Protein AF-A0A6L2MYU9-F1 (afdb_monomer_lite)

Structure (mmCIF, N/CA/C/O backbone):
data_AF-A0A6L2MYU9-F1
#
_entry.id   AF-A0A6L2MYU9-F1
#
loop_
_atom_site.group_PDB
_atom_site.id
_atom_site.type_symbol
_atom_site.label_atom_id
_atom_site.label_alt_id
_atom_site.label_comp_id
_atom_site.label_asym_id
_atom_site.label_entity_id
_atom_site.label_seq_id
_atom_site.pdbx_PDB_ins_code
_atom_site.Cartn_x
_atom_site.Cartn_y
_atom_site.Cartn_z
_atom_site.occupancy
_atom_site.B_iso_or_equiv
_atom_site.auth_seq_id
_atom_site.auth_comp_id
_atom_site.auth_asym_id
_atom_site.auth_atom_id
_atom_site.pdbx_PDB_model_num
ATOM 1 N N . MET A 1 1 ? 6.639 -0.183 -3.414 1.00 65.44 1 MET A N 1
ATOM 2 C CA . MET A 1 1 ? 6.855 -0.356 -4.869 1.00 65.44 1 MET A CA 1
ATOM 3 C C . MET A 1 1 ? 7.804 0.695 -5.446 1.00 65.44 1 MET A C 1
ATOM 5 O O . MET A 1 1 ? 8.783 0.309 -6.064 1.00 65.44 1 MET A O 1
ATOM 9 N N . SER A 1 2 ? 7.622 1.995 -5.194 1.00 76.19 2 SER A N 1
ATOM 10 C CA . SER A 1 2 ? 8.528 3.044 -5.711 1.00 76.19 2 SER A CA 1
ATOM 11 C C . SER A 1 2 ? 9.991 2.927 -5.250 1.00 76.19 2 SER A C 1
ATOM 13 O O . SER A 1 2 ? 10.908 3.180 -6.028 1.00 76.19 2 SER A O 1
ATOM 15 N N . LEU A 1 3 ? 10.232 2.470 -4.016 1.00 81.38 3 LEU A N 1
ATOM 16 C CA . LEU A 1 3 ? 11.586 2.188 -3.520 1.00 81.38 3 LEU A CA 1
ATOM 17 C C . LEU A 1 3 ? 12.280 1.038 -4.266 1.00 81.38 3 LEU A C 1
ATOM 19 O O . LEU A 1 3 ? 13.489 1.102 -4.453 1.00 81.38 3 LEU A O 1
ATOM 23 N N . LEU A 1 4 ? 11.540 0.027 -4.737 1.00 79.12 4 LEU A N 1
ATOM 24 C CA . LEU A 1 4 ? 12.108 -1.012 -5.610 1.00 79.12 4 LEU A CA 1
ATOM 25 C C . LEU A 1 4 ? 12.551 -0.397 -6.943 1.00 79.12 4 LEU A C 1
ATOM 27 O O . LEU A 1 4 ? 13.667 -0.645 -7.386 1.00 79.12 4 LEU A O 1
ATOM 31 N N . GLY A 1 5 ? 11.740 0.514 -7.497 1.00 80.25 5 GLY A N 1
ATOM 32 C CA . GLY A 1 5 ? 12.114 1.341 -8.648 1.00 80.25 5 GLY A CA 1
ATOM 33 C C . GLY A 1 5 ? 13.438 2.084 -8.461 1.00 80.25 5 GLY A C 1
ATOM 34 O O . GLY A 1 5 ? 14.257 2.110 -9.375 1.00 80.25 5 GLY A O 1
ATOM 35 N N . LYS A 1 6 ? 13.698 2.615 -7.257 1.00 85.94 6 LYS A N 1
ATOM 36 C CA . LYS A 1 6 ? 14.967 3.292 -6.939 1.00 85.94 6 LYS A CA 1
ATOM 37 C C . LYS A 1 6 ? 16.150 2.345 -7.059 1.00 85.94 6 LYS A C 1
ATOM 39 O O . LYS A 1 6 ? 17.165 2.712 -7.640 1.00 85.94 6 LYS A O 1
ATOM 44 N N . TRP A 1 7 ? 16.036 1.151 -6.486 1.00 84.56 7 TRP A N 1
ATOM 45 C CA . TRP A 1 7 ? 17.102 0.157 -6.551 1.00 84.56 7 TRP A CA 1
ATOM 46 C C . TRP A 1 7 ? 17.342 -0.311 -7.983 1.00 84.56 7 TRP A C 1
ATOM 48 O O . TRP A 1 7 ? 18.490 -0.420 -8.390 1.00 84.56 7 TRP A O 1
ATOM 58 N N . TRP A 1 8 ? 16.291 -0.473 -8.783 1.00 81.19 8 TRP A N 1
ATOM 59 C CA . TRP A 1 8 ? 16.431 -0.798 -10.202 1.00 81.19 8 TRP A CA 1
ATOM 60 C C . TRP A 1 8 ? 17.113 0.307 -11.012 1.00 81.19 8 TRP A C 1
ATOM 62 O O . TRP A 1 8 ? 18.010 0.015 -11.800 1.00 81.19 8 TRP A O 1
ATOM 72 N N . TRP A 1 9 ? 16.757 1.573 -10.779 1.00 85.81 9 TRP A N 1
ATOM 73 C CA . TRP A 1 9 ? 17.454 2.709 -11.387 1.00 85.81 9 TRP A CA 1
ATOM 74 C C . TRP A 1 9 ? 18.938 2.730 -11.003 1.00 85.81 9 TRP A C 1
ATOM 76 O O . TRP A 1 9 ? 19.814 2.806 -11.864 1.00 85.81 9 TRP A O 1
ATOM 86 N N . ARG A 1 10 ? 19.236 2.583 -9.705 1.00 86.31 10 ARG A N 1
ATOM 87 C CA . ARG A 1 10 ? 20.615 2.552 -9.201 1.00 86.31 10 ARG A CA 1
ATOM 88 C C . ARG A 1 10 ? 21.407 1.369 -9.740 1.00 86.31 10 ARG A C 1
ATOM 90 O O . ARG A 1 10 ? 22.584 1.541 -10.006 1.00 86.31 10 ARG A O 1
ATOM 97 N N . PHE A 1 11 ? 20.789 0.210 -9.955 1.00 85.12 11 PHE A N 1
ATOM 98 C CA . PHE A 1 11 ? 21.478 -0.964 -10.500 1.00 85.12 11 PHE A CA 1
ATOM 99 C C . PHE A 1 11 ? 22.095 -0.674 -11.874 1.00 85.12 11 PHE A C 1
ATOM 101 O O . PHE A 1 11 ? 23.205 -1.109 -12.168 1.00 85.12 11 PHE A O 1
ATOM 108 N N . ARG A 1 12 ? 21.394 0.105 -12.707 1.00 81.44 12 ARG A N 1
ATOM 109 C CA . ARG A 1 12 ? 21.856 0.470 -14.051 1.00 81.44 12 ARG A CA 1
ATOM 110 C C . ARG A 1 12 ? 22.924 1.572 -14.054 1.00 81.44 12 ARG A C 1
ATOM 112 O O . ARG A 1 12 ? 23.780 1.557 -14.935 1.00 81.44 12 ARG A O 1
ATOM 119 N N . TYR A 1 13 ? 22.887 2.489 -13.086 1.00 81.56 13 TYR A N 1
ATOM 120 C CA . TYR A 1 13 ? 23.834 3.609 -12.974 1.00 81.56 13 TYR A CA 1
ATOM 121 C C . TYR A 1 13 ? 25.081 3.287 -12.138 1.00 81.56 13 TYR A C 1
ATOM 123 O O . TYR A 1 13 ? 26.176 3.743 -12.444 1.00 81.56 13 TYR A O 1
ATOM 131 N N . GLU A 1 14 ? 24.950 2.476 -11.091 1.00 85.25 14 GLU A N 1
ATOM 132 C CA . GLU A 1 14 ? 26.025 2.144 -10.153 1.00 85.25 14 GLU A CA 1
ATOM 133 C C . GLU A 1 14 ? 26.687 0.807 -10.512 1.00 85.25 14 GLU A C 1
ATOM 135 O O . GLU A 1 14 ? 26.870 -0.057 -9.654 1.00 85.25 14 GLU A O 1
ATOM 140 N N . LYS A 1 15 ? 27.058 0.611 -11.784 1.00 76.06 15 LYS A N 1
ATOM 141 C CA . LYS A 1 15 ? 27.561 -0.680 -12.302 1.00 76.06 15 LYS A CA 1
ATOM 142 C C . LYS A 1 15 ? 28.746 -1.253 -11.509 1.00 76.06 15 LYS A C 1
ATOM 144 O O . LYS A 1 15 ? 28.921 -2.467 -11.437 1.00 76.06 15 LYS A O 1
ATOM 149 N N . HIS A 1 16 ? 29.557 -0.390 -10.895 1.00 84.19 16 HIS A N 1
ATOM 150 C CA . HIS A 1 16 ? 30.743 -0.785 -10.128 1.00 84.19 16 HIS A CA 1
ATOM 151 C C . HIS A 1 16 ? 30.475 -1.070 -8.646 1.00 84.19 16 HIS A C 1
ATOM 153 O O . HIS A 1 16 ? 31.366 -1.572 -7.956 1.00 84.19 16 HIS A O 1
ATOM 159 N N . ALA A 1 17 ? 29.275 -0.775 -8.142 1.00 87.88 17 ALA A N 1
ATOM 160 C CA . ALA A 1 17 ? 28.947 -1.015 -6.747 1.00 87.88 17 ALA A CA 1
ATOM 161 C C . ALA A 1 17 ? 28.938 -2.520 -6.434 1.00 87.88 17 ALA A C 1
ATOM 163 O O . ALA A 1 17 ? 28.467 -3.343 -7.221 1.00 87.88 17 ALA A O 1
ATOM 164 N N . LEU A 1 18 ? 29.446 -2.893 -5.256 1.00 88.94 18 LEU A N 1
ATOM 165 C CA . LEU A 1 18 ? 29.572 -4.299 -4.848 1.00 88.94 18 LEU A CA 1
ATOM 166 C C . LEU A 1 18 ? 28.228 -5.039 -4.869 1.00 88.94 18 LEU A C 1
ATOM 168 O O . LEU A 1 18 ? 28.160 -6.184 -5.306 1.00 88.94 18 LEU A O 1
ATOM 172 N N . TRP A 1 19 ? 27.149 -4.368 -4.464 1.00 89.81 19 TRP A N 1
ATOM 173 C CA . TRP A 1 19 ? 25.810 -4.950 -4.459 1.00 89.81 19 TRP A CA 1
ATOM 174 C C . TRP A 1 19 ? 25.302 -5.275 -5.877 1.00 89.81 19 TRP A C 1
ATOM 176 O O . TRP A 1 19 ? 24.621 -6.282 -6.053 1.00 89.81 19 TRP A O 1
ATOM 186 N N . CYS A 1 20 ? 25.685 -4.499 -6.901 1.00 85.81 20 CYS A N 1
ATOM 187 C CA . CYS A 1 20 ? 25.358 -4.802 -8.297 1.00 85.81 20 CYS A CA 1
ATOM 188 C C . CYS A 1 20 ? 26.044 -6.093 -8.757 1.00 85.81 20 CYS A C 1
ATOM 190 O O . CYS A 1 20 ? 25.410 -6.922 -9.403 1.00 85.81 20 CYS A O 1
ATOM 192 N N . LYS A 1 21 ? 27.308 -6.314 -8.367 1.00 86.69 21 LYS A N 1
ATOM 193 C CA . LYS A 1 21 ? 28.038 -7.555 -8.688 1.00 86.69 21 LYS A CA 1
ATOM 194 C C . LYS A 1 21 ? 27.366 -8.784 -8.074 1.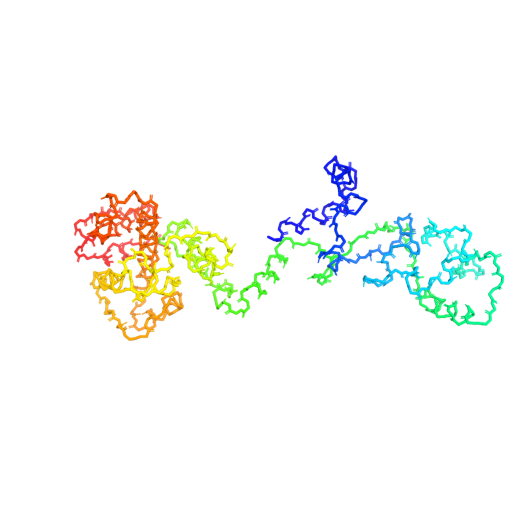00 86.69 21 LYS A C 1
ATOM 196 O O . LYS A 1 21 ? 27.235 -9.803 -8.744 1.00 86.69 21 LYS A O 1
ATOM 201 N N . VAL A 1 22 ? 26.901 -8.669 -6.828 1.00 87.44 22 VAL A N 1
ATOM 202 C CA . VAL A 1 22 ? 26.137 -9.731 -6.151 1.00 87.44 22 VAL A CA 1
ATOM 203 C C . VAL A 1 22 ? 24.836 -10.021 -6.900 1.00 87.44 22 VAL A C 1
ATOM 205 O O . VAL A 1 22 ? 24.549 -11.174 -7.203 1.00 87.44 22 VAL A O 1
ATOM 208 N N . MET A 1 23 ? 24.079 -8.984 -7.264 1.00 83.88 23 MET A N 1
ATOM 209 C CA . MET A 1 23 ? 22.834 -9.150 -8.020 1.00 83.88 23 MET A CA 1
ATOM 210 C C . MET A 1 23 ? 23.059 -9.806 -9.388 1.00 83.88 23 MET A C 1
ATOM 212 O O . MET A 1 23 ? 22.277 -10.671 -9.774 1.00 83.88 23 MET A O 1
ATOM 216 N N . VAL A 1 24 ? 24.138 -9.451 -10.093 1.00 85.88 24 VAL A N 1
ATOM 217 C CA . VAL A 1 24 ? 24.512 -10.090 -11.366 1.00 85.88 24 VAL A CA 1
ATOM 218 C C . VAL A 1 24 ? 24.862 -11.566 -11.179 1.00 85.88 24 VAL A C 1
ATOM 220 O O . VAL A 1 24 ? 24.467 -12.397 -11.993 1.00 85.88 24 VAL A O 1
ATOM 223 N N . ALA A 1 25 ? 25.568 -11.914 -10.101 1.00 84.75 25 ALA A N 1
ATOM 224 C CA . ALA A 1 25 ? 25.921 -13.301 -9.808 1.00 84.75 25 ALA A CA 1
ATOM 225 C C . ALA A 1 25 ? 24.690 -14.175 -9.507 1.00 84.75 25 ALA A C 1
ATOM 227 O O . ALA A 1 25 ? 24.662 -15.339 -9.892 1.00 84.75 25 ALA A O 1
ATOM 228 N N . ILE A 1 26 ? 23.672 -13.616 -8.843 1.00 84.81 26 ILE A N 1
ATOM 229 C CA . ILE A 1 26 ? 22.453 -14.348 -8.461 1.00 84.81 26 ILE A CA 1
ATOM 230 C C . ILE A 1 26 ? 21.445 -14.412 -9.619 1.00 84.81 26 ILE A C 1
ATOM 232 O O . ILE A 1 26 ? 20.833 -15.451 -9.850 1.00 84.81 26 ILE A O 1
ATOM 236 N N . HIS A 1 27 ? 21.248 -13.304 -10.338 1.00 80.56 27 HIS A N 1
ATOM 237 C CA . HIS A 1 27 ? 20.134 -13.132 -11.278 1.00 80.56 27 HIS A CA 1
ATOM 238 C C . HIS A 1 27 ? 20.565 -12.950 -12.744 1.00 80.56 27 HIS A C 1
ATOM 240 O O . HIS A 1 27 ? 19.731 -12.653 -13.603 1.00 80.56 27 HIS A O 1
ATOM 246 N N . GLY A 1 28 ? 21.853 -13.121 -13.049 1.00 79.44 28 GLY A N 1
ATOM 247 C CA . GLY A 1 28 ? 22.416 -12.930 -14.386 1.00 79.44 28 GLY A CA 1
ATOM 248 C C . GLY A 1 28 ? 22.679 -11.462 -14.736 1.00 79.44 28 GLY A C 1
ATOM 249 O O . GLY A 1 28 ? 22.448 -10.556 -13.939 1.00 79.44 28 GLY A O 1
ATOM 250 N N . ALA A 1 29 ? 23.163 -11.215 -15.957 1.00 75.00 29 ALA A N 1
ATOM 251 C CA . ALA A 1 29 ? 23.658 -9.902 -16.400 1.00 75.00 29 ALA A CA 1
ATOM 252 C C . ALA A 1 29 ? 22.647 -8.746 -16.250 1.00 75.00 29 ALA A C 1
ATOM 254 O O . ALA A 1 29 ? 23.043 -7.607 -16.012 1.00 75.00 29 ALA A O 1
ATOM 255 N N . ASP A 1 30 ? 21.349 -9.040 -16.334 1.00 70.12 30 ASP A N 1
ATOM 256 C CA . ASP A 1 30 ? 20.277 -8.055 -16.178 1.00 70.12 30 ASP A CA 1
ATOM 257 C C . ASP A 1 30 ? 19.733 -7.945 -14.748 1.00 70.12 30 ASP A C 1
ATOM 259 O O . ASP A 1 30 ? 18.774 -7.214 -14.522 1.00 70.12 30 ASP A O 1
ATOM 263 N N . GLY A 1 31 ? 20.282 -8.673 -13.771 1.00 71.50 31 GLY A N 1
ATOM 264 C CA . GLY A 1 31 ? 19.818 -8.603 -12.381 1.00 71.50 31 GLY A CA 1
ATOM 265 C C . GLY A 1 31 ? 18.343 -8.997 -12.197 1.00 71.50 31 GLY A C 1
ATOM 266 O O . GLY A 1 31 ? 17.699 -8.521 -11.265 1.00 71.50 31 GLY A O 1
ATOM 267 N N . GLY A 1 32 ? 17.780 -9.804 -13.109 1.00 68.81 32 GLY A N 1
ATOM 268 C CA . GLY A 1 32 ? 16.358 -10.177 -13.114 1.00 68.81 32 GLY A CA 1
ATOM 269 C C . GLY A 1 32 ? 15.394 -9.087 -13.617 1.00 68.81 32 GLY A C 1
ATOM 270 O O . GLY A 1 32 ? 14.189 -9.199 -13.413 1.00 68.81 32 GLY A O 1
ATOM 271 N N . LEU A 1 33 ? 15.889 -8.028 -14.273 1.00 66.75 33 LEU A N 1
ATOM 272 C CA . LEU A 1 33 ? 15.088 -6.872 -14.720 1.00 66.75 33 LEU A CA 1
ATOM 273 C C . LEU A 1 33 ? 14.185 -7.122 -15.945 1.00 66.75 33 LEU A C 1
ATOM 275 O O . LEU A 1 33 ? 13.401 -6.240 -16.304 1.00 66.75 33 LEU A O 1
ATOM 279 N N . SER A 1 34 ? 14.286 -8.279 -16.601 1.00 58.38 34 SER A N 1
ATOM 280 C CA . SER A 1 34 ? 13.680 -8.528 -17.917 1.00 58.38 34 SER A CA 1
ATOM 281 C C . SER A 1 34 ? 12.152 -8.675 -17.924 1.00 58.38 34 SER A C 1
ATOM 283 O O . SER A 1 34 ? 11.560 -8.632 -18.995 1.00 58.38 34 SER A O 1
ATOM 285 N N . THR A 1 35 ? 11.486 -8.815 -16.773 1.00 56.41 35 THR A N 1
ATOM 286 C CA . THR A 1 35 ? 10.084 -9.281 -16.735 1.00 56.41 35 THR A CA 1
ATOM 287 C C . THR A 1 35 ? 9.019 -8.269 -16.302 1.00 56.41 35 THR A C 1
ATOM 289 O O . THR A 1 35 ? 7.843 -8.568 -16.473 1.00 56.41 35 THR A O 1
ATOM 292 N N . SER A 1 36 ? 9.339 -7.076 -15.774 1.00 59.16 36 SER A N 1
ATOM 293 C CA . SER A 1 36 ? 8.262 -6.125 -15.390 1.00 59.16 36 SER A CA 1
ATOM 294 C C . SER A 1 36 ? 8.591 -4.630 -15.429 1.00 59.16 36 SER A C 1
ATOM 296 O O . SER A 1 36 ? 7.729 -3.842 -15.811 1.00 59.16 36 SER A O 1
ATOM 298 N N . MET A 1 37 ? 9.812 -4.206 -15.081 1.00 61.84 37 MET A N 1
ATOM 299 C CA . MET A 1 37 ? 10.170 -2.774 -15.051 1.00 61.84 37 MET A CA 1
ATOM 300 C C . MET A 1 37 ? 11.087 -2.332 -16.200 1.00 61.84 37 MET A C 1
ATOM 302 O O . MET A 1 37 ? 11.257 -1.132 -16.409 1.00 61.84 37 MET A O 1
ATOM 306 N N . GLY A 1 38 ? 11.619 -3.269 -16.997 1.00 65.00 38 GLY A N 1
ATOM 307 C CA . GLY A 1 38 ? 12.370 -2.944 -18.218 1.00 65.00 38 GLY A CA 1
ATOM 308 C C . GLY A 1 38 ? 11.602 -1.994 -19.146 1.00 65.00 38 GLY A C 1
ATOM 309 O O . GLY A 1 38 ? 12.182 -1.056 -19.676 1.00 65.00 38 GLY A O 1
ATOM 310 N N . ALA A 1 39 ? 10.273 -2.128 -19.213 1.00 71.81 39 ALA A N 1
ATOM 311 C CA . ALA A 1 39 ? 9.404 -1.266 -20.014 1.00 71.81 39 ALA A CA 1
ATOM 312 C C . ALA A 1 39 ? 9.427 0.225 -19.614 1.00 71.81 39 ALA A C 1
ATOM 314 O O . ALA A 1 39 ? 9.100 1.081 -20.438 1.00 71.81 39 ALA A O 1
ATOM 315 N N . CYS A 1 40 ? 9.792 0.545 -18.367 1.00 79.19 40 CYS A N 1
ATOM 316 C CA . CYS A 1 40 ? 9.858 1.918 -17.851 1.00 79.19 40 CYS A CA 1
ATOM 317 C C . CYS A 1 40 ? 11.224 2.578 -18.078 1.00 79.19 40 CYS A C 1
ATOM 319 O O . CYS A 1 40 ? 11.364 3.785 -17.877 1.00 79.19 40 CYS A O 1
ATOM 321 N N . LEU A 1 41 ? 12.217 1.798 -18.505 1.00 80.69 41 LEU A N 1
ATOM 322 C CA . LEU A 1 41 ? 13.552 2.260 -18.843 1.00 80.69 41 LEU A CA 1
ATOM 323 C C . LEU A 1 41 ? 13.677 2.369 -20.364 1.00 80.69 41 LEU A C 1
ATOM 325 O O . LEU A 1 41 ? 13.170 1.537 -21.112 1.00 80.69 41 LEU A O 1
ATOM 329 N N . LYS A 1 42 ? 14.354 3.412 -20.828 1.00 85.44 42 LYS A N 1
ATOM 330 C CA . LYS A 1 42 ? 14.759 3.581 -22.226 1.00 85.44 42 LYS A CA 1
ATOM 331 C C . LYS A 1 42 ? 16.269 3.776 -22.254 1.00 85.44 42 LYS A C 1
ATOM 333 O O . LYS A 1 42 ? 16.809 4.380 -21.335 1.00 85.44 42 LYS A O 1
ATOM 338 N N . ARG A 1 43 ? 16.964 3.275 -23.271 1.00 85.25 43 ARG A N 1
ATOM 339 C CA . ARG A 1 43 ? 18.384 3.601 -23.448 1.00 85.25 43 ARG A CA 1
ATOM 340 C C . ARG A 1 43 ? 18.555 5.070 -23.820 1.00 85.25 43 ARG A C 1
ATOM 342 O O . ARG A 1 43 ? 17.820 5.583 -24.663 1.00 85.25 43 ARG A O 1
ATOM 349 N N . ASP A 1 44 ? 19.523 5.711 -23.180 1.00 87.19 44 ASP A N 1
ATOM 350 C CA . ASP A 1 44 ? 20.039 7.001 -23.618 1.00 87.19 44 ASP A CA 1
ATOM 351 C C . ASP A 1 44 ? 21.211 6.749 -24.565 1.00 87.19 44 ASP A C 1
ATOM 353 O O . ASP A 1 44 ? 22.176 6.088 -24.170 1.00 87.19 44 ASP A O 1
ATOM 357 N N . ILE A 1 45 ? 21.092 7.199 -25.813 1.00 86.75 45 ILE A N 1
ATOM 358 C CA . ILE A 1 45 ? 22.104 6.962 -26.845 1.00 86.75 45 ILE A CA 1
ATOM 359 C C . ILE A 1 45 ? 23.075 8.137 -26.804 1.00 86.75 45 ILE A C 1
ATOM 361 O O . ILE A 1 45 ? 22.764 9.225 -27.284 1.00 86.75 45 ILE A O 1
ATOM 365 N N . GLY A 1 46 ? 24.239 7.910 -26.208 1.00 86.50 46 GLY A N 1
ATOM 366 C CA . GLY A 1 46 ? 25.322 8.873 -26.136 1.00 86.50 46 GLY A CA 1
ATOM 367 C C . GLY A 1 46 ? 26.375 8.565 -27.193 1.00 86.50 46 GLY A C 1
ATOM 368 O O . GLY A 1 46 ? 26.137 8.706 -28.396 1.00 86.50 46 GLY A O 1
ATOM 369 N N . ASN A 1 47 ? 27.544 8.136 -26.733 1.00 85.50 47 ASN A N 1
ATOM 370 C CA . ASN A 1 47 ? 28.704 7.822 -27.553 1.00 85.50 47 ASN A CA 1
ATOM 371 C C . ASN A 1 47 ? 28.628 6.435 -28.215 1.00 85.50 47 ASN A C 1
ATOM 373 O O . ASN A 1 47 ? 29.391 6.175 -29.141 1.00 85.50 47 ASN A O 1
ATOM 377 N N . GLY A 1 48 ? 27.702 5.562 -27.805 1.00 85.00 48 GLY A N 1
ATOM 378 C CA . GLY A 1 48 ? 27.478 4.237 -28.385 1.00 85.00 48 GLY A CA 1
ATOM 379 C C . GLY A 1 48 ? 28.514 3.173 -28.002 1.00 85.00 48 GLY A C 1
ATOM 380 O O . GLY A 1 48 ? 28.583 2.144 -28.680 1.00 85.00 48 GLY A O 1
ATOM 381 N N . GLU A 1 49 ? 29.340 3.417 -26.982 1.00 86.44 49 GLU A N 1
ATOM 382 C CA . GLU A 1 49 ? 30.399 2.512 -26.507 1.00 86.44 49 GLU A CA 1
ATOM 383 C C . GLU A 1 49 ? 29.887 1.363 -25.635 1.00 86.44 49 GLU A C 1
ATOM 385 O O . GLU A 1 49 ? 30.534 0.322 -25.550 1.00 86.44 49 GLU A O 1
ATOM 390 N N . GLU A 1 50 ? 28.728 1.521 -24.996 1.00 83.25 50 GLU A N 1
ATOM 391 C CA . GLU A 1 50 ? 28.175 0.531 -24.065 1.00 83.25 50 GLU A CA 1
ATOM 392 C C . GLU A 1 50 ? 26.902 -0.146 -24.589 1.00 83.25 50 GLU A C 1
ATOM 394 O O . GLU A 1 50 ? 26.275 -0.934 -23.872 1.00 83.25 50 GLU A O 1
ATOM 399 N N . ILE A 1 51 ? 26.495 0.175 -25.820 1.00 85.38 51 ILE A N 1
ATOM 400 C CA . ILE A 1 51 ? 25.269 -0.322 -26.446 1.00 85.38 51 ILE A CA 1
ATOM 401 C C . ILE A 1 51 ? 25.615 -1.349 -27.520 1.00 85.38 51 ILE A C 1
ATOM 403 O O . ILE A 1 51 ? 26.259 -1.032 -28.520 1.00 85.38 51 ILE A O 1
ATOM 407 N N . LEU A 1 52 ? 25.129 -2.579 -27.360 1.00 87.00 52 LEU A N 1
ATOM 408 C CA . LEU A 1 52 ? 25.266 -3.620 -28.379 1.00 87.00 52 LEU A CA 1
ATOM 409 C C . LEU A 1 52 ? 24.255 -3.402 -29.504 1.00 87.00 52 LEU A C 1
ATOM 411 O O . LEU A 1 52 ? 23.049 -3.516 -29.288 1.00 87.00 52 LEU A O 1
ATOM 415 N N . PHE A 1 53 ? 24.737 -3.185 -30.732 1.00 85.88 53 PHE A N 1
ATOM 416 C CA . PHE A 1 53 ? 23.879 -2.819 -31.867 1.00 85.88 53 PHE A CA 1
ATOM 417 C C . PHE A 1 53 ? 22.718 -3.804 -32.081 1.00 85.88 53 PHE A C 1
ATOM 419 O O . PHE A 1 53 ? 21.593 -3.396 -32.340 1.00 85.88 53 PHE A O 1
ATOM 426 N N . TRP A 1 54 ? 22.977 -5.108 -31.980 1.00 85.31 54 TRP A N 1
ATOM 427 C CA . TRP A 1 54 ? 21.979 -6.136 -32.294 1.00 85.31 54 TRP A CA 1
ATOM 428 C C . TRP A 1 54 ? 21.172 -6.617 -31.091 1.00 85.31 54 TRP A C 1
ATOM 430 O O . TRP A 1 54 ? 20.017 -7.011 -31.262 1.00 85.31 54 TRP A O 1
ATOM 440 N N . LYS A 1 55 ? 21.798 -6.629 -29.911 1.00 84.38 55 LYS A N 1
ATOM 441 C CA . LYS A 1 55 ? 21.304 -7.340 -28.725 1.00 84.38 55 LYS A CA 1
ATOM 442 C C . LYS A 1 55 ? 20.593 -6.432 -27.728 1.00 84.38 55 LYS A C 1
ATOM 444 O O . LYS A 1 55 ? 19.730 -6.922 -27.006 1.00 84.38 55 LYS A O 1
ATOM 449 N N . ASP A 1 56 ? 20.926 -5.143 -27.711 1.00 83.75 56 ASP A N 1
ATOM 450 C CA . ASP A 1 56 ? 20.307 -4.186 -26.798 1.00 83.75 56 ASP A CA 1
ATOM 451 C C . ASP A 1 56 ? 19.058 -3.539 -27.412 1.00 83.75 56 ASP A C 1
ATOM 453 O O . ASP A 1 56 ? 18.970 -3.301 -28.616 1.00 83.75 56 ASP A O 1
ATOM 457 N N . GLU A 1 57 ? 18.102 -3.196 -26.552 1.00 85.56 57 GLU A N 1
ATOM 458 C CA . GLU A 1 57 ? 16.862 -2.483 -26.892 1.00 85.56 57 GLU A CA 1
ATOM 459 C C . GLU A 1 57 ? 17.102 -0.968 -26.903 1.00 85.56 57 GLU A C 1
ATOM 461 O O . GLU A 1 57 ? 16.655 -0.229 -26.022 1.00 85.56 57 GLU A O 1
ATOM 466 N N . TRP A 1 58 ? 17.899 -0.500 -27.864 1.00 85.81 58 TRP A N 1
ATOM 467 C CA . TRP A 1 58 ? 18.281 0.913 -27.950 1.00 85.81 58 TRP A CA 1
ATOM 468 C C . TRP A 1 58 ? 17.430 1.726 -28.929 1.00 85.81 58 TRP A C 1
ATOM 470 O O . TRP A 1 58 ? 17.249 2.922 -28.718 1.00 85.81 58 TRP A O 1
ATOM 480 N N . TYR A 1 59 ? 16.879 1.094 -29.971 1.00 82.56 59 TYR A N 1
ATOM 481 C CA . TYR A 1 59 ? 16.017 1.773 -30.943 1.00 82.56 59 TYR A CA 1
ATOM 482 C C . TYR A 1 59 ? 14.601 1.982 -30.390 1.00 82.56 59 TYR A C 1
ATOM 484 O O . TYR A 1 59 ? 14.091 3.101 -30.343 1.00 82.56 59 TYR A O 1
ATOM 492 N N . GLU A 1 60 ? 13.984 0.898 -29.922 1.00 80.44 60 GLU A N 1
ATOM 493 C CA . GLU A 1 60 ? 12.644 0.890 -29.344 1.00 80.44 60 GLU A CA 1
ATOM 494 C C . GLU A 1 60 ? 12.594 -0.103 -28.177 1.00 80.44 60 GLU A C 1
ATOM 496 O O . GLU A 1 60 ? 13.250 -1.146 -28.197 1.00 80.44 60 GLU A O 1
ATOM 501 N N . VAL A 1 61 ? 11.839 0.240 -27.132 1.00 76.94 61 VAL A N 1
ATOM 502 C CA . VAL A 1 61 ? 11.719 -0.597 -25.930 1.00 76.94 61 VAL A CA 1
ATOM 503 C C . VAL A 1 61 ? 10.975 -1.882 -26.268 1.00 76.94 61 VAL A C 1
ATOM 505 O O . VAL A 1 61 ? 9.890 -1.825 -26.842 1.00 76.94 61 VAL A O 1
ATOM 508 N N . GLY A 1 62 ? 11.531 -3.030 -25.881 1.00 77.00 62 GLY A N 1
ATOM 509 C CA . GLY A 1 62 ? 10.993 -4.343 -26.233 1.00 77.00 62 GLY A CA 1
ATOM 510 C C . GLY A 1 62 ? 11.336 -4.804 -27.652 1.00 77.00 62 GLY A C 1
ATOM 511 O O . GLY A 1 62 ? 10.869 -5.865 -28.061 1.00 77.00 62 GLY A O 1
ATOM 512 N N . LEU A 1 63 ? 12.145 -4.048 -28.404 1.00 82.56 63 LEU A N 1
ATOM 513 C CA . LEU A 1 63 ? 12.562 -4.411 -29.755 1.00 82.56 63 LEU A CA 1
ATOM 514 C C . LEU A 1 63 ? 14.085 -4.518 -29.853 1.00 82.56 63 LEU A C 1
ATOM 516 O O . LEU A 1 63 ? 14.803 -3.516 -29.863 1.00 82.56 63 LEU A O 1
ATOM 520 N N . ARG A 1 64 ? 14.584 -5.744 -30.022 1.00 86.69 64 ARG A N 1
ATOM 521 C CA . ARG A 1 64 ? 15.985 -5.992 -30.382 1.00 86.69 64 ARG A CA 1
ATOM 522 C C . ARG A 1 64 ? 16.095 -6.135 -31.890 1.00 86.69 64 ARG A C 1
ATOM 524 O O . ARG A 1 64 ? 15.295 -6.825 -32.527 1.00 86.69 64 ARG A O 1
ATOM 531 N N . LEU A 1 65 ? 17.120 -5.526 -32.482 1.00 86.44 65 LEU A N 1
ATOM 532 C CA . LEU A 1 65 ? 17.317 -5.604 -33.931 1.00 86.44 65 LEU A CA 1
ATOM 533 C C . LEU A 1 65 ? 17.580 -7.040 -34.402 1.00 86.44 65 LEU A C 1
ATOM 535 O O . LEU A 1 65 ? 17.219 -7.377 -35.528 1.00 86.44 65 LEU A O 1
ATOM 539 N N . MET A 1 66 ? 18.151 -7.900 -33.549 1.00 84.94 66 MET A N 1
ATOM 540 C CA . MET A 1 66 ? 18.313 -9.324 -33.860 1.00 84.94 66 MET A CA 1
ATOM 541 C C . MET A 1 66 ? 16.984 -10.080 -33.972 1.00 84.94 66 MET A C 1
ATOM 543 O O . MET A 1 66 ? 16.897 -11.001 -34.777 1.00 84.94 66 MET A O 1
ATOM 547 N N . ASP A 1 67 ? 15.955 -9.675 -33.224 1.00 87.31 67 ASP A N 1
ATOM 548 C CA . ASP A 1 67 ? 14.641 -10.326 -33.249 1.00 87.31 67 ASP A CA 1
ATOM 549 C C . ASP A 1 67 ? 13.816 -9.836 -34.445 1.00 87.31 67 ASP A C 1
ATOM 551 O O . ASP A 1 67 ? 13.124 -10.620 -35.093 1.00 87.31 67 ASP A O 1
ATOM 555 N N . LYS A 1 68 ? 13.942 -8.546 -34.793 1.00 86.81 68 LYS A N 1
ATOM 556 C CA . LYS A 1 68 ? 13.288 -7.957 -35.973 1.00 86.81 68 LYS A CA 1
ATOM 557 C C . LYS A 1 68 ? 13.931 -8.398 -37.290 1.00 86.81 68 LYS A C 1
ATOM 559 O O . LYS A 1 68 ? 13.228 -8.625 -38.270 1.00 86.81 68 LYS A O 1
ATOM 564 N N . PHE A 1 69 ? 15.257 -8.537 -37.318 1.00 87.44 69 PHE A N 1
ATOM 565 C CA . PHE A 1 69 ? 16.023 -8.890 -38.518 1.00 87.44 69 PHE A CA 1
ATOM 566 C C . PHE A 1 69 ? 16.943 -10.106 -38.286 1.00 87.44 69 PHE A C 1
ATOM 568 O O . PHE A 1 69 ? 18.167 -10.013 -38.459 1.00 87.44 69 PHE A O 1
ATOM 575 N N . PRO A 1 70 ? 16.389 -11.289 -37.955 1.00 86.25 70 PRO A N 1
ATOM 576 C CA . PRO A 1 70 ? 17.176 -12.462 -37.555 1.00 86.25 70 PRO A CA 1
ATOM 577 C C . PRO A 1 70 ? 18.096 -12.962 -38.672 1.00 86.25 70 PRO A C 1
ATOM 579 O O . PRO A 1 70 ? 19.216 -13.413 -38.431 1.00 86.25 70 PRO A O 1
ATOM 582 N N . ARG A 1 71 ? 17.657 -12.817 -39.926 1.00 82.75 71 ARG A N 1
ATOM 583 C CA . ARG A 1 71 ? 18.427 -13.191 -41.117 1.00 82.75 71 ARG A CA 1
ATOM 584 C C . ARG A 1 71 ? 19.666 -12.317 -41.314 1.00 82.75 71 ARG A C 1
ATOM 586 O O . ARG A 1 71 ? 20.717 -12.828 -41.694 1.00 82.75 71 ARG A O 1
ATOM 593 N N . LEU A 1 72 ? 19.560 -11.015 -41.039 1.00 81.56 72 LEU A N 1
ATOM 594 C CA . LEU A 1 72 ? 20.698 -10.094 -41.114 1.00 81.56 72 LEU A CA 1
ATOM 595 C C . LEU A 1 72 ? 21.676 -10.319 -39.968 1.00 81.56 72 LEU A C 1
ATOM 597 O O . LEU A 1 72 ? 22.885 -10.279 -40.192 1.00 81.56 72 LEU A O 1
ATOM 601 N N . TYR A 1 73 ? 21.159 -10.600 -38.772 1.00 82.44 73 TYR A N 1
ATOM 602 C CA . TYR A 1 73 ? 21.969 -10.937 -37.608 1.00 82.44 73 TYR A CA 1
ATOM 603 C C . TYR A 1 73 ? 22.792 -12.222 -37.821 1.00 82.44 73 TYR A C 1
ATOM 605 O O . TYR A 1 73 ? 23.993 -12.245 -37.540 1.00 82.44 73 TYR A O 1
ATOM 613 N N . ALA A 1 74 ? 22.194 -13.261 -38.417 1.00 82.00 74 ALA A N 1
ATOM 614 C CA . ALA A 1 74 ? 22.879 -14.519 -38.732 1.00 82.00 74 ALA A CA 1
ATOM 615 C C . ALA A 1 74 ? 24.076 -14.352 -39.694 1.00 82.00 74 ALA A C 1
ATOM 617 O O . ALA A 1 74 ? 25.040 -15.110 -39.623 1.00 82.00 74 ALA A O 1
ATOM 618 N N . LEU A 1 75 ? 24.046 -13.341 -40.571 1.00 76.25 75 LEU A N 1
ATOM 619 C CA . LEU A 1 75 ? 25.088 -13.088 -41.575 1.00 76.25 75 LEU A CA 1
ATOM 620 C C . LEU A 1 75 ? 26.230 -12.184 -41.090 1.00 76.25 75 LEU A C 1
ATOM 622 O O . LEU A 1 75 ? 27.148 -11.891 -41.864 1.00 76.25 75 LEU A O 1
ATOM 626 N N . LYS A 1 76 ? 26.205 -11.708 -39.840 1.00 68.94 76 LYS A N 1
ATOM 627 C CA . LYS A 1 76 ? 27.256 -10.822 -39.325 1.00 68.94 76 LYS A CA 1
ATOM 628 C C . LYS A 1 76 ? 28.534 -11.570 -38.982 1.00 68.94 76 LYS A C 1
ATOM 630 O O . LYS A 1 76 ? 28.524 -12.672 -38.436 1.00 68.94 76 LYS A O 1
ATOM 635 N N . VAL A 1 77 ? 29.665 -10.940 -39.299 1.00 68.25 77 VAL A N 1
ATOM 636 C CA . VAL A 1 77 ? 30.987 -11.395 -38.845 1.00 68.25 77 VAL A CA 1
ATOM 637 C C . VAL A 1 77 ? 31.082 -11.235 -37.331 1.00 68.25 77 VAL A C 1
ATOM 639 O O . VAL A 1 77 ? 31.372 -12.199 -36.632 1.00 68.25 77 VAL A O 1
ATOM 642 N N . ASP A 1 78 ? 30.731 -10.048 -36.844 1.00 74.19 78 ASP A N 1
ATOM 643 C CA . ASP A 1 78 ? 30.705 -9.704 -35.429 1.00 74.19 78 ASP A CA 1
ATOM 644 C C . ASP A 1 78 ? 29.256 -9.475 -34.970 1.00 74.19 78 ASP A C 1
ATOM 646 O O . ASP A 1 78 ? 28.575 -8.569 -35.457 1.00 74.19 78 ASP A O 1
ATOM 650 N N . GLN A 1 79 ? 28.782 -10.325 -34.060 1.00 79.00 79 GLN A N 1
ATOM 651 C CA . GLN A 1 79 ? 27.438 -10.278 -33.472 1.00 79.00 79 GLN A CA 1
ATOM 652 C C . GLN A 1 79 ? 27.391 -9.507 -32.142 1.00 79.00 79 GLN A C 1
ATOM 654 O O . GLN A 1 79 ? 26.302 -9.226 -31.641 1.00 79.00 79 GLN A O 1
ATOM 659 N N . ASN A 1 80 ? 28.554 -9.157 -31.582 1.00 81.06 80 ASN A N 1
ATOM 660 C CA . ASN A 1 80 ? 28.705 -8.478 -30.293 1.00 81.06 80 ASN A CA 1
ATOM 661 C C . ASN A 1 80 ? 29.266 -7.056 -30.452 1.00 81.06 80 ASN A C 1
ATOM 663 O O . ASN A 1 80 ? 29.777 -6.486 -29.495 1.00 81.06 80 ASN A O 1
ATOM 667 N N . GLY A 1 81 ? 29.187 -6.486 -31.654 1.00 82.69 81 GLY A N 1
ATOM 668 C CA . GLY A 1 81 ? 29.702 -5.148 -31.916 1.00 82.69 81 GLY A CA 1
ATOM 669 C C . GLY A 1 81 ? 28.879 -4.054 -31.248 1.00 82.69 81 GLY A C 1
ATOM 670 O O . GLY A 1 81 ? 27.642 -4.075 -31.289 1.00 82.69 81 GLY A O 1
ATOM 671 N N . PHE A 1 82 ? 29.585 -3.070 -30.702 1.00 85.44 82 PHE A N 1
ATOM 672 C CA . PHE A 1 82 ? 29.002 -1.864 -30.123 1.00 85.44 82 PHE A CA 1
ATOM 673 C C . PHE A 1 82 ? 28.487 -0.904 -31.197 1.00 85.44 82 PHE A C 1
ATOM 675 O O . PHE A 1 82 ? 28.952 -0.924 -32.341 1.00 85.44 82 PHE A O 1
ATOM 682 N N . LEU A 1 83 ? 27.521 -0.063 -30.837 1.00 84.06 83 LEU A N 1
ATOM 683 C CA . LEU A 1 83 ? 26.856 0.882 -31.731 1.00 84.06 83 LEU A CA 1
ATOM 684 C C . LEU A 1 83 ? 27.851 1.858 -32.383 1.00 84.06 83 LEU A C 1
ATOM 686 O O . LEU A 1 83 ? 27.749 2.113 -33.585 1.00 84.06 83 LEU A O 1
ATOM 690 N N . ASN A 1 84 ? 28.851 2.334 -31.637 1.00 81.38 84 ASN A N 1
ATOM 691 C CA . ASN A 1 84 ? 29.876 3.250 -32.146 1.00 81.38 84 ASN A CA 1
ATOM 692 C C . ASN A 1 84 ? 30.755 2.628 -33.247 1.00 81.38 84 ASN A C 1
ATOM 694 O O . ASN A 1 84 ? 31.006 3.255 -34.274 1.00 81.38 84 ASN A O 1
ATOM 698 N N . THR A 1 85 ? 31.134 1.354 -33.101 1.00 79.00 85 THR A N 1
ATOM 699 C CA . THR A 1 85 ? 31.994 0.628 -34.054 1.00 79.00 85 THR A CA 1
ATOM 700 C C . THR A 1 85 ? 31.321 0.381 -35.404 1.00 79.00 85 THR A C 1
ATOM 702 O O . THR A 1 85 ? 31.965 -0.036 -36.368 1.00 79.00 85 THR A O 1
ATOM 705 N N . ARG A 1 86 ? 30.009 0.626 -35.494 1.00 75.19 86 ARG A N 1
ATOM 706 C CA . ARG A 1 86 ? 29.218 0.434 -36.711 1.00 75.19 86 ARG A CA 1
ATOM 707 C C . ARG A 1 86 ? 29.146 1.666 -37.582 1.00 75.19 86 ARG A C 1
ATOM 709 O O . ARG A 1 86 ? 28.581 1.557 -38.663 1.00 75.19 86 ARG A O 1
ATOM 716 N N . ARG A 1 87 ? 29.727 2.794 -37.182 1.00 73.31 87 ARG A N 1
ATOM 717 C CA . ARG A 1 87 ? 29.758 4.006 -38.001 1.00 73.31 87 ARG A CA 1
ATOM 718 C C . ARG A 1 87 ? 31.151 4.234 -38.575 1.00 73.31 87 ARG A C 1
ATOM 720 O O . ARG A 1 87 ? 32.156 4.001 -37.914 1.00 73.31 87 ARG A O 1
ATOM 727 N N . ARG A 1 88 ? 31.207 4.701 -39.817 1.00 69.19 88 ARG A N 1
ATOM 728 C CA . ARG A 1 88 ? 32.418 5.188 -40.475 1.00 69.19 88 ARG A CA 1
ATOM 729 C C . ARG A 1 88 ? 32.108 6.531 -41.107 1.00 69.19 88 ARG A C 1
ATOM 731 O O . ARG A 1 88 ? 31.072 6.684 -41.751 1.00 69.19 88 ARG A O 1
ATOM 738 N N . LEU A 1 89 ? 33.020 7.477 -40.940 1.00 67.06 89 LEU A N 1
ATOM 739 C CA . LEU A 1 89 ? 32.959 8.741 -41.650 1.00 67.06 89 LEU A CA 1
ATOM 740 C C . LEU A 1 89 ? 33.356 8.499 -43.113 1.00 67.06 89 LEU A C 1
ATOM 742 O O . LEU A 1 89 ? 34.472 8.059 -43.390 1.00 67.06 89 LEU A O 1
ATOM 746 N N . VAL A 1 90 ? 32.425 8.733 -44.032 1.00 68.31 90 VAL A N 1
ATOM 747 C CA . VAL A 1 90 ? 32.646 8.669 -45.481 1.00 68.31 90 VAL A CA 1
ATOM 748 C C . VAL A 1 90 ? 32.224 10.021 -46.042 1.00 68.31 90 VAL A C 1
ATOM 750 O O . VAL A 1 90 ? 31.074 10.419 -45.874 1.00 68.31 90 VAL A O 1
ATOM 753 N N . ASP A 1 91 ? 33.166 10.756 -46.633 1.00 65.69 91 ASP A N 1
ATOM 754 C CA . ASP A 1 91 ? 32.941 12.082 -47.230 1.00 65.69 91 ASP A CA 1
ATOM 755 C C . ASP A 1 91 ? 32.252 13.093 -46.289 1.00 65.69 91 ASP A C 1
ATOM 757 O O . ASP A 1 91 ? 31.361 13.841 -46.682 1.00 65.69 91 ASP A O 1
ATOM 761 N N . GLY A 1 92 ? 32.639 13.091 -45.008 1.00 65.25 92 GLY A N 1
ATOM 762 C CA . GLY A 1 92 ? 32.074 13.982 -43.986 1.00 65.25 92 GLY A CA 1
ATOM 763 C C . GLY A 1 92 ? 30.704 13.558 -43.442 1.00 65.25 92 GLY A C 1
ATOM 764 O O . GLY A 1 92 ? 30.225 14.169 -42.491 1.00 65.25 92 GLY A O 1
ATOM 765 N N . ASN A 1 93 ? 30.108 12.485 -43.972 1.00 66.81 93 ASN A N 1
ATOM 766 C CA . ASN A 1 93 ? 28.852 11.917 -43.491 1.00 66.81 93 ASN A CA 1
ATOM 767 C C . ASN A 1 93 ? 29.085 10.607 -42.732 1.00 66.81 93 ASN A C 1
ATOM 769 O O . ASN A 1 93 ? 29.884 9.752 -43.120 1.00 66.81 93 ASN A O 1
ATOM 773 N N . TRP A 1 94 ? 28.363 10.426 -41.629 1.00 68.25 94 TRP A N 1
ATOM 774 C CA . TRP A 1 94 ? 28.426 9.196 -40.847 1.00 68.25 94 TRP A CA 1
ATOM 775 C C . TRP A 1 94 ? 27.594 8.087 -41.492 1.00 68.25 94 TRP A C 1
ATOM 777 O O . TRP A 1 94 ? 26.371 8.070 -41.366 1.00 68.25 94 TRP A O 1
ATOM 787 N N . CYS A 1 95 ? 28.264 7.112 -42.101 1.00 67.88 95 CYS A N 1
ATOM 788 C CA . CYS A 1 95 ? 27.646 5.950 -42.738 1.00 67.88 95 CYS A CA 1
ATOM 789 C C . CYS A 1 95 ? 27.750 4.703 -41.854 1.00 67.88 95 CYS A C 1
ATOM 791 O O . CYS A 1 95 ? 28.729 4.518 -41.131 1.00 67.88 95 CYS A O 1
ATOM 793 N N . ILE A 1 96 ? 26.760 3.809 -41.927 1.00 73.12 96 ILE A N 1
ATOM 794 C CA . ILE A 1 96 ? 26.780 2.551 -41.168 1.00 73.12 96 ILE A CA 1
ATOM 795 C C . ILE A 1 96 ? 27.535 1.476 -41.951 1.00 73.12 96 ILE A C 1
ATOM 797 O O . ILE A 1 96 ? 27.177 1.125 -43.075 1.00 73.12 96 ILE A O 1
ATOM 801 N N . CYS A 1 97 ? 28.563 0.897 -41.337 1.00 73.19 97 CYS A N 1
ATOM 802 C CA . CYS A 1 97 ? 29.289 -0.248 -41.864 1.00 73.19 97 CYS A CA 1
ATOM 803 C C . CYS A 1 97 ? 28.602 -1.557 -41.468 1.00 73.19 97 CYS A C 1
ATOM 805 O O . CYS A 1 97 ? 28.694 -2.037 -40.333 1.00 73.19 97 CYS A O 1
ATOM 807 N N . TRP A 1 98 ? 27.945 -2.185 -42.443 1.00 72.25 98 TRP A N 1
ATOM 808 C CA . TRP A 1 98 ? 27.219 -3.425 -42.200 1.00 72.25 98 TRP A CA 1
ATOM 809 C C . TRP A 1 98 ? 28.137 -4.639 -41.973 1.00 72.25 98 TRP A C 1
ATOM 811 O O . TRP A 1 98 ? 27.742 -5.512 -41.205 1.00 72.25 98 TRP A O 1
ATOM 821 N N . ASN A 1 99 ? 29.335 -4.719 -42.564 1.00 68.38 99 ASN A N 1
ATOM 822 C CA . ASN A 1 99 ? 30.278 -5.848 -42.406 1.00 68.38 99 ASN A CA 1
ATOM 823 C C . ASN A 1 99 ? 29.584 -7.231 -42.483 1.00 68.38 99 ASN A C 1
ATOM 825 O O . ASN A 1 99 ? 29.603 -8.022 -41.534 1.00 68.38 99 ASN A O 1
ATOM 829 N N . LEU A 1 100 ? 28.881 -7.480 -43.594 1.00 70.38 100 LEU A N 1
ATOM 830 C CA . LEU A 1 100 ? 28.172 -8.736 -43.862 1.00 70.38 100 LEU A CA 1
ATOM 831 C C . LEU A 1 100 ? 29.145 -9.784 -44.418 1.00 70.38 100 LEU A C 1
ATOM 833 O O . LEU A 1 100 ? 29.984 -9.453 -45.250 1.00 70.38 100 LEU A O 1
ATOM 837 N N . ARG A 1 101 ? 29.007 -11.052 -43.999 1.00 65.50 101 ARG A N 1
ATOM 838 C CA . ARG A 1 101 ? 29.825 -12.176 -44.509 1.00 65.50 101 ARG A CA 1
ATOM 839 C C . ARG A 1 101 ? 29.615 -12.443 -46.002 1.00 65.50 101 ARG A C 1
ATOM 841 O O . ARG A 1 101 ? 30.486 -13.007 -46.652 1.00 65.50 101 ARG A O 1
ATOM 848 N N . VAL A 1 102 ? 28.446 -12.080 -46.526 1.00 70.50 102 VAL A N 1
ATOM 849 C CA . VAL A 1 102 ? 28.024 -12.337 -47.906 1.00 70.50 102 VAL A CA 1
ATOM 850 C C . VAL A 1 102 ? 27.306 -11.103 -48.442 1.00 70.50 102 VAL A C 1
ATOM 852 O O . VAL A 1 102 ? 26.612 -10.413 -47.692 1.00 70.50 102 VAL A O 1
ATOM 855 N N . ASN A 1 103 ? 27.457 -10.837 -49.740 1.00 70.06 103 ASN A N 1
ATOM 856 C CA . ASN A 1 103 ? 26.744 -9.754 -50.407 1.00 70.06 103 ASN A CA 1
ATOM 857 C C . ASN A 1 103 ? 25.222 -10.042 -50.394 1.00 70.06 103 ASN A C 1
ATOM 859 O O . ASN A 1 103 ? 24.811 -11.104 -50.876 1.00 70.06 103 ASN A O 1
ATOM 863 N N . PRO A 1 104 ? 24.380 -9.161 -49.827 1.00 66.44 104 PRO A N 1
ATOM 864 C CA . PRO A 1 104 ? 22.938 -9.386 -49.713 1.00 66.44 104 PRO A CA 1
ATOM 865 C C . PRO A 1 104 ? 22.254 -9.515 -51.084 1.00 66.44 104 PRO A C 1
ATOM 867 O O . PRO A 1 104 ? 22.550 -8.770 -52.014 1.00 66.44 104 PRO A O 1
ATOM 870 N N . ARG A 1 105 ? 21.306 -10.453 -51.218 1.00 72.81 105 ARG A N 1
ATOM 871 C CA . ARG A 1 105 ? 20.490 -10.660 -52.434 1.00 72.81 105 ARG A CA 1
ATOM 872 C C . ARG A 1 105 ? 19.017 -10.863 -52.070 1.00 72.81 105 ARG A C 1
ATOM 874 O O . ARG A 1 105 ? 18.722 -11.393 -51.008 1.00 72.81 105 ARG A O 1
ATOM 881 N N . GLY A 1 106 ? 18.077 -10.500 -52.942 1.00 75.12 106 GLY A N 1
ATOM 882 C CA . GLY A 1 106 ? 16.643 -10.760 -52.723 1.00 75.12 106 GLY A CA 1
ATOM 883 C C . GLY A 1 106 ? 16.087 -10.082 -51.460 1.00 75.12 106 GLY A C 1
ATOM 884 O O . GLY A 1 106 ? 16.384 -8.918 -51.210 1.00 75.12 106 GLY A O 1
ATOM 885 N N . ARG A 1 107 ? 15.309 -10.806 -50.636 1.00 71.00 107 ARG A N 1
ATOM 886 C CA . ARG A 1 107 ? 14.663 -10.261 -49.417 1.00 71.00 107 ARG A CA 1
ATOM 887 C C . ARG A 1 107 ? 15.626 -9.606 -48.415 1.00 71.00 107 ARG A C 1
ATOM 889 O O . ARG A 1 107 ? 15.216 -8.704 -47.701 1.00 71.00 107 ARG A O 1
ATOM 896 N N . PHE A 1 108 ? 16.904 -9.985 -48.415 1.00 75.00 108 PHE A N 1
ATOM 897 C CA . PHE A 1 108 ? 17.927 -9.349 -47.580 1.00 75.00 108 PHE A CA 1
ATOM 898 C C . PHE A 1 108 ? 18.176 -7.877 -47.940 1.00 75.00 108 PHE A C 1
ATOM 900 O O . PHE A 1 108 ? 18.545 -7.100 -47.067 1.00 75.00 108 PHE A O 1
ATOM 907 N N . LEU A 1 109 ? 17.990 -7.490 -49.209 1.00 77.56 109 LEU A N 1
ATOM 908 C CA . LEU A 1 109 ? 18.121 -6.095 -49.641 1.00 77.56 109 LEU A CA 1
ATOM 909 C C . LEU A 1 109 ? 16.976 -5.237 -49.096 1.00 77.56 109 LEU A C 1
ATOM 911 O O . LEU A 1 109 ? 17.223 -4.106 -48.695 1.00 77.56 109 LEU A O 1
ATOM 915 N N . SER A 1 110 ? 15.761 -5.794 -49.024 1.00 82.75 110 SER A N 1
ATOM 916 C CA . SER A 1 110 ? 14.614 -5.134 -48.385 1.00 82.75 110 SER A CA 1
ATOM 917 C C . SER A 1 110 ? 14.876 -4.933 -46.895 1.00 82.75 110 SER A C 1
ATOM 919 O O . SER A 1 110 ? 14.873 -3.798 -46.436 1.00 82.75 110 SER A O 1
ATOM 921 N N . ASP A 1 111 ? 15.224 -6.008 -46.174 1.00 83.94 111 ASP A N 1
ATOM 922 C CA . ASP A 1 111 ? 15.512 -5.948 -44.734 1.00 83.94 111 ASP A CA 1
ATOM 923 C C . ASP A 1 111 ? 16.654 -4.955 -44.424 1.00 83.94 111 ASP A C 1
ATOM 925 O O . ASP A 1 111 ? 16.608 -4.226 -43.434 1.00 83.94 111 ASP A O 1
ATOM 929 N N . LEU A 1 112 ? 17.692 -4.901 -45.273 1.00 82.81 112 LEU A N 1
ATOM 930 C CA . LEU A 1 112 ? 18.785 -3.933 -45.135 1.00 82.81 112 LEU A CA 1
ATOM 931 C C . LEU A 1 112 ? 18.361 -2.511 -45.455 1.00 82.81 112 LEU A C 1
ATOM 933 O O . LEU A 1 112 ? 18.838 -1.598 -44.787 1.00 82.81 112 LEU A O 1
ATOM 937 N N . SER A 1 113 ? 17.510 -2.303 -46.458 1.00 84.19 113 SER A N 1
ATOM 938 C CA . SER A 1 113 ? 16.979 -0.976 -46.765 1.00 84.19 113 SER A CA 1
ATOM 939 C C . SER A 1 113 ? 16.139 -0.463 -45.600 1.00 84.19 113 SER A C 1
ATOM 941 O O . SER A 1 113 ? 16.329 0.671 -45.171 1.00 84.19 113 SER A O 1
ATOM 943 N N . ASP A 1 114 ? 15.280 -1.311 -45.034 1.00 85.81 114 ASP A N 1
ATOM 944 C CA . ASP A 1 114 ? 14.437 -0.968 -43.889 1.00 85.81 114 ASP A CA 1
ATOM 945 C C . ASP A 1 114 ? 15.283 -0.634 -42.660 1.00 85.81 114 ASP A C 1
ATOM 947 O O . ASP A 1 114 ? 15.087 0.400 -42.019 1.00 85.81 114 ASP A O 1
ATOM 951 N N . LEU A 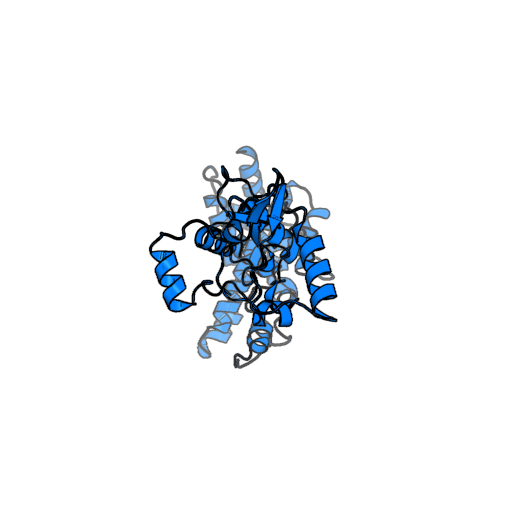1 115 ? 16.285 -1.464 -42.364 1.00 84.88 115 LEU A N 1
ATOM 952 C CA . LEU A 1 115 ? 17.209 -1.218 -41.264 1.00 84.88 115 LEU A CA 1
ATOM 953 C C . LEU A 1 115 ? 18.063 0.041 -41.493 1.00 84.88 115 LEU A C 1
ATOM 955 O O . LEU A 1 115 ? 18.297 0.799 -40.555 1.00 84.88 115 LEU A O 1
ATOM 959 N N . THR A 1 116 ? 18.506 0.294 -42.725 1.00 83.31 116 THR A N 1
ATOM 960 C CA . THR A 1 116 ? 19.242 1.519 -43.076 1.00 83.31 116 THR A CA 1
ATOM 961 C C . THR A 1 116 ? 18.360 2.740 -42.840 1.00 83.31 116 THR A C 1
ATOM 963 O O . THR A 1 116 ? 18.764 3.648 -42.123 1.00 83.31 116 THR A O 1
ATOM 966 N N . ASN A 1 117 ? 17.114 2.719 -43.316 1.00 84.25 117 ASN A N 1
ATOM 967 C CA . ASN A 1 117 ? 16.152 3.796 -43.091 1.00 84.25 117 ASN A CA 1
ATOM 968 C C . ASN A 1 117 ? 15.882 4.045 -41.601 1.00 84.25 117 ASN A C 1
ATOM 970 O O . ASN A 1 117 ? 15.805 5.199 -41.184 1.00 84.25 117 ASN A O 1
ATOM 974 N N . MET A 1 118 ? 15.796 2.988 -40.785 1.00 82.56 118 MET A N 1
ATOM 975 C CA . MET A 1 118 ? 15.622 3.118 -39.334 1.00 82.56 118 MET A CA 1
ATOM 976 C C . MET A 1 118 ? 16.797 3.841 -38.660 1.00 82.56 118 MET A C 1
ATOM 978 O O . MET A 1 118 ? 16.576 4.607 -37.724 1.00 82.56 118 MET A O 1
ATOM 982 N N . VAL A 1 119 ? 18.034 3.606 -39.108 1.00 81.62 119 VAL A N 1
ATOM 983 C CA . VAL A 1 119 ? 19.245 4.100 -38.426 1.00 81.62 119 VAL A CA 1
ATOM 984 C C . VAL A 1 119 ? 19.876 5.316 -39.129 1.00 81.62 119 VAL A C 1
ATOM 986 O O . VAL A 1 119 ? 20.759 5.952 -38.563 1.00 81.62 119 VAL A O 1
ATOM 989 N N . ASN A 1 120 ? 19.392 5.717 -40.310 1.00 77.31 120 ASN A N 1
ATOM 990 C CA . ASN A 1 120 ? 19.908 6.864 -41.075 1.00 77.31 120 ASN A CA 1
ATOM 991 C C . ASN A 1 120 ? 19.940 8.178 -40.276 1.00 77.31 120 ASN A C 1
ATOM 993 O O . ASN A 1 120 ? 20.852 8.978 -40.455 1.00 77.31 120 ASN A O 1
ATOM 997 N N . ASN A 1 121 ? 18.990 8.374 -39.357 1.00 73.38 121 ASN A N 1
ATOM 998 C CA . ASN A 1 121 ? 18.905 9.576 -38.518 1.00 73.38 121 ASN A CA 1
ATOM 999 C C . ASN A 1 121 ? 19.564 9.415 -37.140 1.00 73.38 121 ASN A C 1
ATOM 1001 O O . ASN A 1 121 ? 19.421 10.283 -36.281 1.00 73.38 121 ASN A O 1
ATOM 1005 N N . LEU A 1 122 ? 20.258 8.304 -36.885 1.00 76.12 122 LEU A N 1
ATOM 1006 C CA . LEU A 1 122 ? 20.976 8.117 -35.632 1.00 76.12 122 LEU A CA 1
ATOM 1007 C C . LEU A 1 122 ? 22.116 9.137 -35.556 1.00 76.12 122 LEU A C 1
ATOM 1009 O O . LEU A 1 122 ? 22.974 9.169 -36.433 1.00 76.12 122 LEU A O 1
ATOM 1013 N N . THR A 1 123 ? 22.212 9.917 -34.490 1.00 75.50 123 THR A N 1
ATOM 1014 C CA . THR A 1 123 ? 23.370 10.775 -34.188 1.00 75.50 123 THR A CA 1
ATOM 1015 C C . THR A 1 123 ? 23.963 10.324 -32.862 1.00 75.50 123 THR A C 1
ATOM 1017 O O . THR A 1 123 ? 23.223 10.192 -31.893 1.00 75.50 123 THR A O 1
ATOM 1020 N N . LEU A 1 124 ? 25.268 10.044 -32.836 1.00 80.44 124 LEU A N 1
ATOM 1021 C CA . LEU A 1 124 ? 25.984 9.750 -31.593 1.00 80.44 124 LEU A CA 1
ATOM 1022 C C . LEU A 1 124 ? 26.624 11.038 -31.082 1.00 80.44 124 LEU A C 1
ATOM 1024 O O . LEU A 1 124 ? 27.108 11.844 -31.876 1.00 80.44 124 LEU A O 1
ATOM 1028 N N . CYS A 1 125 ? 26.631 11.209 -29.768 1.00 80.75 125 CYS A N 1
ATOM 1029 C CA . CYS A 1 125 ? 27.213 12.363 -29.100 1.00 80.75 125 CYS A CA 1
ATOM 1030 C C . CYS A 1 125 ? 28.484 11.921 -28.374 1.00 80.75 125 CYS A C 1
ATOM 1032 O O . CYS A 1 125 ? 28.403 11.367 -27.285 1.00 80.75 125 CYS A O 1
ATOM 1034 N N . GLU A 1 126 ? 29.660 12.184 -28.949 1.00 76.44 126 GLU A N 1
ATOM 1035 C CA . GLU A 1 126 ? 30.947 11.746 -28.374 1.00 76.44 126 GLU A CA 1
ATOM 1036 C C . GLU A 1 126 ? 31.212 12.314 -26.968 1.00 76.44 126 GLU A C 1
ATOM 1038 O O . GLU A 1 126 ? 31.857 11.667 -26.150 1.00 76.44 126 GLU A O 1
ATOM 1043 N N . GLY A 1 127 ? 30.667 13.494 -26.650 1.00 80.81 127 GLY A N 1
ATOM 1044 C CA . GLY A 1 127 ? 30.780 14.114 -25.323 1.00 80.81 127 GLY A CA 1
ATOM 1045 C C . GLY A 1 127 ? 29.767 13.622 -24.279 1.00 80.81 127 GLY A C 1
ATOM 1046 O O . GLY A 1 127 ? 29.760 14.139 -23.165 1.00 80.81 127 GLY A O 1
ATOM 1047 N N . HIS A 1 128 ? 28.888 12.677 -24.623 1.00 83.62 128 HIS A N 1
ATOM 1048 C CA . HIS A 1 128 ? 27.834 12.177 -23.742 1.00 83.62 128 HIS A CA 1
ATOM 1049 C C . HIS A 1 128 ? 27.920 10.654 -23.648 1.00 83.62 128 HIS A C 1
ATOM 1051 O O . HIS A 1 128 ? 27.804 9.967 -24.655 1.00 83.62 128 HIS A O 1
ATOM 1057 N N . CYS A 1 129 ? 28.127 10.107 -22.453 1.00 85.00 129 CYS A N 1
ATOM 1058 C CA . CYS A 1 129 ? 28.180 8.656 -22.279 1.00 85.00 129 CYS A CA 1
ATOM 1059 C C . CYS A 1 129 ? 26.797 8.024 -22.478 1.00 85.00 129 CYS A C 1
ATOM 1061 O O . CYS A 1 129 ? 25.772 8.635 -22.172 1.00 85.00 129 CYS A O 1
ATOM 1063 N N . ASP A 1 130 ? 26.772 6.778 -22.945 1.00 87.00 130 ASP A N 1
ATOM 1064 C CA . ASP A 1 130 ? 25.541 5.989 -22.968 1.00 87.00 130 ASP A CA 1
ATOM 1065 C C . ASP A 1 130 ? 24.932 5.850 -21.566 1.00 87.00 130 ASP A C 1
ATOM 1067 O O . ASP A 1 130 ? 25.626 5.756 -20.550 1.00 87.00 130 ASP A O 1
ATOM 1071 N N . GLY A 1 131 ? 23.602 5.810 -21.506 1.00 86.94 131 GLY A N 1
ATOM 1072 C CA . GLY A 1 131 ? 22.888 5.851 -20.237 1.00 86.94 131 GLY A CA 1
ATOM 1073 C C . GLY A 1 131 ? 21.507 5.215 -20.276 1.00 86.94 131 GLY A C 1
ATOM 1074 O O . GLY A 1 131 ? 21.180 4.379 -21.128 1.00 86.94 131 GLY A O 1
ATOM 1075 N N . TRP A 1 132 ? 20.687 5.605 -19.303 1.00 86.50 132 TRP A N 1
ATOM 1076 C CA . TRP A 1 132 ? 19.311 5.148 -19.161 1.00 86.50 132 TRP A CA 1
ATOM 1077 C C . TRP A 1 132 ? 18.393 6.324 -18.855 1.00 86.50 132 TRP A C 1
ATOM 1079 O O . TRP A 1 132 ? 18.665 7.126 -17.978 1.00 86.50 132 TRP A O 1
ATOM 1089 N N . LEU A 1 133 ? 17.262 6.389 -19.538 1.00 87.50 133 LEU A N 1
ATOM 1090 C CA . LEU A 1 133 ? 16.211 7.375 -19.345 1.00 87.50 133 LEU A CA 1
ATOM 1091 C C . LEU A 1 133 ? 15.005 6.728 -18.665 1.00 87.50 133 LEU A C 1
ATOM 1093 O O . LEU A 1 133 ? 14.652 5.576 -18.938 1.00 87.50 133 LEU A O 1
ATOM 1097 N N . TRP A 1 134 ? 14.343 7.485 -17.795 1.00 86.81 134 TRP A N 1
ATOM 1098 C CA . TRP A 1 134 ? 13.126 7.056 -17.113 1.00 86.81 134 TRP A CA 1
ATOM 1099 C C . TRP A 1 134 ? 11.873 7.507 -17.869 1.00 86.81 134 TRP A C 1
ATOM 1101 O O . TRP A 1 134 ? 11.530 8.683 -17.869 1.00 86.81 134 TRP A O 1
ATOM 1111 N N . ARG A 1 135 ? 11.136 6.571 -18.475 1.00 85.06 135 ARG A N 1
ATOM 1112 C CA . ARG A 1 135 ? 10.003 6.884 -19.369 1.00 85.06 135 ARG A CA 1
ATOM 1113 C C . ARG A 1 135 ? 8.764 7.433 -18.675 1.00 85.06 135 ARG A C 1
ATOM 1115 O O . ARG A 1 135 ? 7.908 8.007 -19.338 1.00 85.06 135 ARG A O 1
ATOM 1122 N N . LEU A 1 136 ? 8.624 7.201 -17.371 1.00 82.31 136 LEU A N 1
ATOM 1123 C CA . LEU A 1 136 ? 7.437 7.639 -16.632 1.00 82.31 136 LEU A CA 1
ATOM 1124 C C . LEU A 1 136 ? 7.542 9.094 -16.155 1.00 82.31 136 LEU A C 1
ATOM 1126 O O . LEU A 1 136 ? 6.653 9.552 -15.443 1.00 82.31 136 LEU A O 1
ATOM 1130 N N . ASP A 1 137 ? 8.617 9.805 -16.503 1.00 83.00 137 ASP A N 1
ATOM 1131 C CA . ASP A 1 137 ? 8.775 11.220 -16.193 1.00 83.00 137 ASP A CA 1
ATOM 1132 C C . ASP A 1 137 ? 9.095 12.036 -17.448 1.00 83.00 137 ASP A C 1
ATOM 1134 O O . ASP A 1 137 ? 9.909 11.624 -18.269 1.00 83.00 137 ASP A O 1
ATOM 1138 N N . SER A 1 138 ? 8.514 13.232 -17.564 1.00 81.94 138 SER A N 1
ATOM 1139 C CA . SER A 1 138 ? 8.756 14.152 -18.687 1.00 81.94 138 SER A CA 1
ATOM 1140 C C . SER A 1 138 ? 10.212 14.604 -18.780 1.00 81.94 138 SER A C 1
ATOM 1142 O O . SER A 1 138 ? 10.704 14.905 -19.861 1.00 81.94 138 SER A O 1
ATOM 1144 N N . ASN A 1 139 ? 10.908 14.642 -17.641 1.00 83.94 139 ASN A N 1
ATOM 1145 C CA . ASN A 1 139 ? 12.309 15.046 -17.567 1.00 83.94 139 ASN A CA 1
ATOM 1146 C C . ASN A 1 139 ? 13.262 13.865 -17.791 1.00 83.94 139 ASN A C 1
ATOM 1148 O O . ASN A 1 139 ? 14.467 14.035 -17.650 1.00 83.94 139 ASN A O 1
ATOM 1152 N N . ASN A 1 140 ? 12.737 12.667 -18.077 1.00 85.00 140 ASN A N 1
ATOM 1153 C CA . ASN A 1 140 ? 13.493 11.427 -18.239 1.00 85.00 140 ASN A CA 1
ATOM 1154 C C . ASN A 1 140 ? 14.360 11.020 -17.030 1.00 85.00 140 ASN A C 1
ATOM 1156 O O . ASN A 1 140 ? 15.221 10.148 -17.146 1.00 85.00 140 ASN A O 1
ATOM 1160 N N . LEU A 1 141 ? 14.121 11.613 -15.858 1.00 85.62 141 LEU A N 1
ATOM 1161 C CA . LEU A 1 141 ? 14.865 11.349 -14.632 1.00 85.62 141 LEU A CA 1
ATOM 1162 C C . LEU A 1 141 ? 14.033 10.518 -13.661 1.00 85.62 141 LEU A C 1
ATOM 1164 O O . LEU A 1 141 ? 12.831 10.723 -13.484 1.00 85.62 141 LEU A O 1
ATOM 1168 N N . PHE A 1 142 ? 14.696 9.595 -12.971 1.00 85.75 142 PHE A N 1
ATOM 1169 C CA . PHE A 1 142 ? 14.041 8.830 -11.926 1.00 85.75 142 PHE A CA 1
ATOM 1170 C C . PHE A 1 142 ? 13.808 9.683 -10.674 1.00 85.75 142 PHE A C 1
ATOM 1172 O O . PHE A 1 142 ? 14.729 10.270 -10.106 1.00 85.75 142 PHE A O 1
ATOM 1179 N N . SER A 1 143 ? 12.574 9.668 -10.173 1.00 88.88 143 SER A N 1
ATOM 1180 C CA . SER A 1 143 ? 12.227 10.222 -8.868 1.00 88.88 143 SER A CA 1
ATOM 1181 C C . SER A 1 143 ? 11.324 9.261 -8.115 1.00 88.88 143 SER A C 1
ATOM 1183 O O . SER A 1 143 ? 10.258 8.880 -8.602 1.00 88.88 143 SER A O 1
ATOM 1185 N N . VAL A 1 144 ? 11.720 8.919 -6.883 1.00 86.69 144 VAL A N 1
ATOM 1186 C CA . VAL A 1 144 ? 10.896 8.095 -5.984 1.00 86.69 144 VAL A CA 1
ATOM 1187 C C . VAL A 1 144 ? 9.539 8.749 -5.770 1.00 86.69 144 VAL A 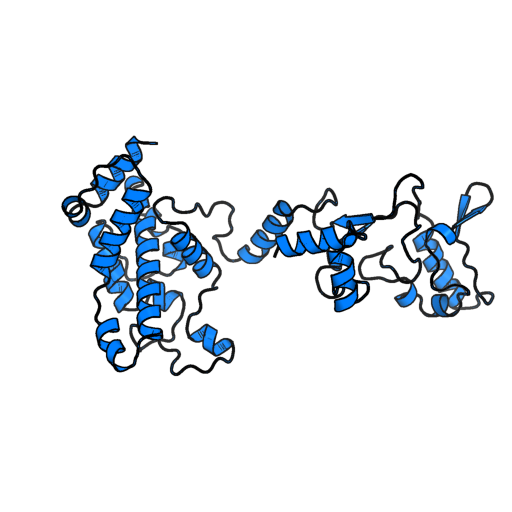C 1
ATOM 1189 O O . VAL A 1 144 ? 8.534 8.052 -5.790 1.00 86.69 144 VAL A O 1
ATOM 1192 N N . LYS A 1 145 ? 9.509 10.078 -5.604 1.00 85.00 145 LYS A N 1
ATOM 1193 C CA . LYS A 1 145 ? 8.277 10.836 -5.380 1.00 85.00 145 LYS A CA 1
ATOM 1194 C C . LYS A 1 145 ? 7.328 10.695 -6.566 1.00 85.00 145 LYS A C 1
ATOM 1196 O O . LYS A 1 145 ? 6.210 10.241 -6.380 1.00 85.00 145 LYS A O 1
ATOM 1201 N N . LYS A 1 146 ? 7.804 10.987 -7.782 1.00 85.38 146 LYS A N 1
ATOM 1202 C CA . LYS A 1 146 ? 6.973 10.892 -8.992 1.00 85.38 146 LYS A CA 1
ATOM 1203 C C . LYS A 1 146 ? 6.489 9.463 -9.241 1.00 85.38 146 LYS A C 1
ATOM 1205 O O . LYS A 1 146 ? 5.327 9.261 -9.567 1.00 85.38 146 LYS A O 1
ATOM 1210 N N . LEU A 1 147 ? 7.349 8.460 -9.041 1.00 86.00 147 LEU A N 1
ATOM 1211 C CA . LEU A 1 147 ? 6.940 7.062 -9.177 1.00 86.00 147 LEU A CA 1
ATOM 1212 C C . LEU A 1 147 ? 5.923 6.652 -8.101 1.00 86.00 147 LEU A C 1
ATOM 1214 O O . LEU A 1 147 ? 4.982 5.933 -8.422 1.00 86.00 147 LEU A O 1
ATOM 1218 N N . SER A 1 148 ? 6.089 7.094 -6.849 1.00 83.81 148 SER A N 1
ATOM 1219 C CA . SER A 1 148 ? 5.076 6.896 -5.805 1.00 83.81 148 SER A CA 1
ATOM 1220 C C . SER A 1 148 ? 3.754 7.522 -6.225 1.00 83.81 148 SER A C 1
ATOM 1222 O O . SER A 1 148 ? 2.764 6.813 -6.237 1.00 83.81 148 SER A O 1
ATOM 1224 N N . ASP A 1 149 ? 3.751 8.779 -6.675 1.00 81.19 149 ASP A N 1
ATOM 1225 C CA . ASP A 1 149 ? 2.534 9.479 -7.100 1.00 81.19 149 ASP A CA 1
ATOM 1226 C C . ASP A 1 149 ? 1.817 8.736 -8.251 1.00 81.19 149 ASP A C 1
ATOM 1228 O O . ASP A 1 149 ? 0.593 8.599 -8.252 1.00 81.19 149 ASP A O 1
ATOM 1232 N N . ILE A 1 150 ? 2.565 8.200 -9.223 1.00 81.81 150 ILE A N 1
ATOM 1233 C CA . ILE A 1 150 ? 2.014 7.384 -10.321 1.00 81.81 150 ILE A CA 1
ATOM 1234 C C . ILE A 1 150 ? 1.444 6.057 -9.805 1.00 81.81 150 ILE A C 1
ATOM 1236 O O . ILE A 1 150 ? 0.360 5.648 -10.212 1.00 81.81 150 ILE A O 1
ATOM 1240 N N . ILE A 1 151 ? 2.159 5.365 -8.918 1.00 80.00 151 ILE A N 1
ATOM 1241 C CA . ILE A 1 151 ? 1.689 4.101 -8.338 1.00 80.00 151 ILE A CA 1
ATOM 1242 C C . ILE A 1 151 ? 0.442 4.340 -7.493 1.00 80.00 151 ILE A C 1
ATOM 1244 O O . ILE A 1 151 ? -0.528 3.603 -7.628 1.00 80.00 151 ILE A O 1
ATOM 1248 N N . ASP A 1 152 ? 0.463 5.372 -6.659 1.00 73.88 152 ASP A N 1
ATOM 1249 C CA . ASP A 1 152 ? -0.633 5.751 -5.783 1.00 73.88 152 ASP A CA 1
ATOM 1250 C C . ASP A 1 152 ? -1.844 6.145 -6.626 1.00 73.88 152 ASP A C 1
ATOM 1252 O O . ASP A 1 152 ? -2.905 5.565 -6.449 1.00 73.88 152 ASP A O 1
ATOM 1256 N N . SER A 1 153 ? -1.690 7.005 -7.638 1.00 74.69 153 SER A N 1
ATOM 1257 C CA . SER A 1 153 ? -2.797 7.333 -8.549 1.00 74.69 153 SER A CA 1
ATOM 1258 C C . SER A 1 153 ? -3.390 6.112 -9.254 1.00 74.69 153 SER A C 1
ATOM 1260 O O . SER A 1 153 ? -4.592 6.085 -9.461 1.00 74.69 153 SER A O 1
ATOM 1262 N N . ARG A 1 154 ? -2.600 5.084 -9.594 1.00 75.75 154 ARG A N 1
ATOM 1263 C CA . ARG A 1 154 ? -3.094 3.858 -10.253 1.00 75.75 154 ARG A CA 1
ATOM 1264 C C . ARG A 1 154 ? -3.755 2.888 -9.278 1.00 75.75 154 ARG A C 1
ATOM 1266 O O . ARG A 1 154 ? -4.826 2.370 -9.570 1.00 75.75 154 ARG A O 1
ATOM 1273 N N . LEU A 1 155 ? -3.116 2.629 -8.138 1.00 68.06 155 LEU A N 1
ATOM 1274 C CA . LEU A 1 155 ? -3.636 1.738 -7.096 1.00 68.06 155 LEU A CA 1
ATOM 1275 C C . LEU A 1 155 ? -4.860 2.331 -6.403 1.00 68.06 155 LEU A C 1
ATOM 1277 O O . LEU A 1 155 ? -5.704 1.591 -5.912 1.00 68.06 155 LEU A O 1
ATOM 1281 N N . LEU A 1 156 ? -4.941 3.656 -6.356 1.00 63.22 156 LEU A N 1
ATOM 1282 C CA . LEU A 1 156 ? -6.006 4.383 -5.692 1.00 63.22 156 LEU A CA 1
ATOM 1283 C C . LEU A 1 156 ? -7.008 5.004 -6.678 1.00 63.22 156 LEU A C 1
ATOM 1285 O O . LEU A 1 156 ? -7.968 5.617 -6.232 1.00 63.22 156 LEU A O 1
ATOM 1289 N N . ALA A 1 157 ? -6.851 4.822 -7.997 1.00 57.41 157 ALA A N 1
ATOM 1290 C CA . ALA A 1 157 ? -7.776 5.358 -9.012 1.00 57.41 157 ALA A CA 1
ATOM 1291 C C . ALA A 1 157 ? -9.241 4.922 -8.808 1.00 57.41 157 ALA A C 1
ATOM 1293 O O . ALA A 1 157 ? -10.140 5.610 -9.279 1.00 57.41 157 ALA A O 1
ATOM 1294 N N . GLY A 1 158 ? -9.482 3.801 -8.115 1.00 50.47 158 GLY A N 1
ATOM 1295 C CA . GLY A 1 158 ? -10.820 3.314 -7.748 1.00 50.47 158 GLY A CA 1
ATOM 1296 C C . GLY A 1 158 ? -11.146 3.386 -6.251 1.00 50.47 158 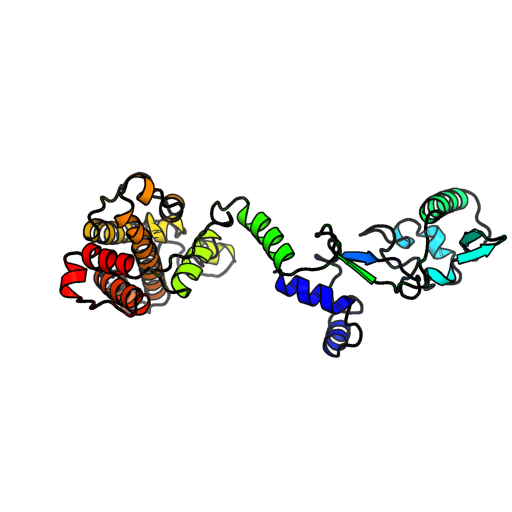GLY A C 1
ATOM 1297 O O . GLY A 1 158 ? -12.291 3.177 -5.865 1.00 50.47 158 GLY A O 1
ATOM 1298 N N . HIS A 1 159 ? -10.166 3.704 -5.403 1.00 49.34 159 HIS A N 1
ATOM 1299 C CA . HIS A 1 159 ? -10.373 3.913 -3.973 1.00 49.34 159 HIS A CA 1
ATOM 1300 C C . HIS A 1 159 ? -10.286 5.417 -3.725 1.00 49.34 159 HIS A C 1
ATOM 1302 O O . HIS A 1 159 ? -9.192 5.976 -3.683 1.00 49.34 159 HIS A O 1
ATOM 1308 N N . PHE A 1 160 ? -11.436 6.078 -3.551 1.00 46.81 160 PHE A N 1
ATOM 1309 C CA . PHE A 1 160 ? -11.588 7.541 -3.412 1.00 46.81 160 PHE A CA 1
ATOM 1310 C C . PHE A 1 160 ? -10.656 8.212 -2.379 1.00 46.81 160 PHE A C 1
ATOM 1312 O O . PHE A 1 160 ? -10.460 9.425 -2.387 1.00 46.81 160 PHE A O 1
ATOM 1319 N N . LEU A 1 161 ? -10.012 7.415 -1.535 1.00 45.19 161 LEU A N 1
ATOM 1320 C CA . LEU A 1 161 ? -9.106 7.804 -0.464 1.00 45.19 161 LEU A CA 1
ATOM 1321 C C . LEU A 1 161 ? -7.635 7.918 -0.891 1.00 45.19 161 LEU A C 1
ATOM 1323 O O . LEU A 1 161 ? -6.775 8.181 -0.055 1.00 45.19 161 LEU A O 1
ATOM 1327 N N . GLY A 1 162 ? -7.334 7.760 -2.184 1.00 40.03 162 GLY A N 1
ATOM 1328 C CA . GLY A 1 162 ? -6.074 8.218 -2.777 1.00 40.03 162 GLY A CA 1
ATOM 1329 C C . GLY A 1 162 ? -6.156 9.504 -3.574 1.00 40.03 162 GLY A C 1
ATOM 1330 O O . GLY A 1 162 ? -5.210 9.834 -4.292 1.00 40.03 162 GLY A O 1
ATOM 1331 N N . GLN A 1 163 ? -7.231 10.278 -3.418 1.00 47.44 163 GLN A N 1
ATOM 1332 C CA . GLN A 1 163 ? -7.054 11.713 -3.587 1.00 47.44 163 GLN A CA 1
ATOM 1333 C C . GLN A 1 163 ? -5.973 12.174 -2.599 1.00 47.44 163 GLN A C 1
ATOM 1335 O O . GLN A 1 163 ? -5.869 11.656 -1.486 1.00 47.44 163 GLN A O 1
ATOM 1340 N N . LYS A 1 164 ? -5.155 13.152 -3.002 1.00 44.25 164 LYS A N 1
ATOM 1341 C CA . LYS A 1 164 ? -4.043 13.748 -2.225 1.00 44.25 164 LYS A CA 1
ATOM 1342 C C . LYS A 1 164 ? -4.442 14.287 -0.829 1.00 44.25 164 LYS A C 1
ATOM 1344 O O . LYS A 1 164 ? -3.618 14.886 -0.148 1.00 44.25 164 LYS A O 1
ATOM 1349 N N . THR A 1 165 ? -5.693 14.097 -0.425 1.00 44.91 165 THR A N 1
ATOM 1350 C CA . THR A 1 165 ? -6.423 14.698 0.685 1.00 44.91 165 THR A CA 1
ATOM 1351 C C . THR A 1 165 ? -6.887 13.690 1.740 1.00 44.91 165 THR A C 1
ATOM 1353 O O . THR A 1 165 ? -7.670 14.084 2.603 1.00 44.91 165 THR A O 1
ATOM 1356 N N . HIS A 1 166 ? -6.420 12.427 1.759 1.00 51.62 166 HIS A N 1
ATOM 1357 C CA . HIS A 1 166 ? -6.581 11.615 2.977 1.00 51.62 166 HIS A CA 1
ATOM 1358 C C . HIS A 1 166 ? -5.671 12.168 4.080 1.00 51.62 166 HIS A C 1
ATOM 1360 O O . HIS A 1 166 ? -4.540 11.728 4.314 1.00 51.62 166 HIS A O 1
ATOM 1366 N N . SER A 1 167 ? -6.182 13.204 4.732 1.00 55.91 167 SER A N 1
ATOM 1367 C CA . SER A 1 167 ? -5.591 13.856 5.880 1.00 55.91 167 SER A CA 1
ATOM 1368 C C . SER A 1 167 ? -5.563 12.846 7.017 1.00 55.91 167 SER A C 1
ATOM 1370 O O . SER A 1 167 ? -6.600 12.491 7.570 1.00 55.91 167 SER A O 1
ATOM 1372 N N . TRP A 1 168 ? -4.365 12.358 7.345 1.00 75.12 168 TRP A N 1
ATOM 1373 C CA . TRP A 1 168 ? -4.114 11.584 8.558 1.00 75.12 168 TRP A CA 1
ATOM 1374 C C . TRP A 1 168 ? -4.837 12.252 9.724 1.00 75.12 168 TRP A C 1
ATOM 1376 O O . TRP A 1 168 ? -4.605 13.434 9.993 1.00 75.12 168 TRP A O 1
ATOM 1386 N N . ASN A 1 169 ? -5.715 11.516 10.404 1.00 77.00 169 ASN A N 1
ATOM 1387 C CA . ASN A 1 169 ? -6.425 12.094 11.527 1.00 77.00 169 ASN A CA 1
ATOM 1388 C C . ASN A 1 169 ? -5.415 12.288 12.662 1.00 77.00 169 ASN A C 1
ATOM 1390 O O . ASN A 1 169 ? -4.841 11.317 13.161 1.00 77.00 169 ASN A O 1
ATOM 1394 N N . ARG A 1 170 ? -5.154 13.547 13.025 1.00 79.69 170 ARG A N 1
ATOM 1395 C CA . ARG A 1 170 ? -4.147 13.901 14.033 1.00 79.69 170 ARG A CA 1
ATOM 1396 C C . ARG A 1 170 ? -4.513 13.383 15.423 1.00 79.69 170 ARG A C 1
ATOM 1398 O O . ARG A 1 170 ? -3.610 13.129 16.202 1.00 79.69 170 ARG A O 1
ATOM 1405 N N . LEU A 1 171 ? -5.802 13.165 15.700 1.00 80.62 171 LEU A N 1
ATOM 1406 C CA . LEU A 1 171 ? -6.302 12.693 16.996 1.00 80.62 171 LEU A CA 1
ATOM 1407 C C . LEU A 1 171 ? -5.933 11.239 17.297 1.00 80.62 171 LEU A C 1
ATOM 1409 O O . LEU A 1 171 ? -6.064 10.799 18.438 1.00 80.62 171 LEU A O 1
ATOM 1413 N N . VAL A 1 172 ? -5.535 10.470 16.277 1.00 84.81 172 VAL A N 1
ATOM 1414 C CA . VAL A 1 172 ? -5.228 9.050 16.436 1.00 84.81 172 VAL A CA 1
ATOM 1415 C C . VAL A 1 172 ? -3.754 8.767 16.153 1.00 84.81 172 VAL A C 1
ATOM 1417 O O . VAL A 1 172 ? -3.146 9.379 15.268 1.00 84.81 172 VAL A O 1
ATOM 1420 N N . PRO A 1 173 ? -3.151 7.784 16.843 1.00 87.94 173 PRO A N 1
ATOM 1421 C CA . PRO A 1 173 ? -1.768 7.419 16.597 1.00 87.94 173 PRO A CA 1
ATOM 1422 C C . PRO A 1 173 ? -1.546 6.959 15.153 1.00 87.94 173 PRO A C 1
ATOM 1424 O O . PRO A 1 173 ? -2.424 6.362 14.523 1.00 87.94 173 PRO A O 1
ATOM 1427 N N . ARG A 1 174 ? -0.314 7.115 14.653 1.00 87.12 174 ARG A N 1
ATOM 1428 C CA . ARG A 1 174 ? 0.072 6.667 13.300 1.00 87.12 174 ARG A CA 1
ATOM 1429 C C . ARG A 1 174 ? -0.316 5.212 13.012 1.00 87.12 174 ARG A C 1
ATOM 1431 O O . ARG A 1 174 ? -0.756 4.929 11.905 1.00 87.12 174 ARG A O 1
ATOM 1438 N N . LYS A 1 175 ? -0.217 4.306 13.995 1.00 89.06 175 LYS A N 1
ATOM 1439 C CA . LYS A 1 175 ? -0.613 2.891 13.838 1.00 89.06 175 LYS A CA 1
ATOM 1440 C C . LYS A 1 175 ? -2.089 2.714 13.453 1.00 89.06 175 LYS A C 1
ATOM 1442 O O . LYS A 1 175 ? -2.391 1.864 12.623 1.00 89.06 175 LYS A O 1
ATOM 1447 N N . VAL A 1 176 ? -2.983 3.539 14.006 1.00 90.69 176 VAL A N 1
ATOM 1448 C CA . VAL A 1 176 ? -4.428 3.486 13.734 1.00 90.69 176 VAL A CA 1
ATOM 1449 C C . VAL A 1 176 ? -4.704 4.017 12.335 1.00 90.69 176 VAL A C 1
ATOM 1451 O O . VAL A 1 176 ? -5.391 3.370 11.555 1.00 90.69 176 VAL A O 1
ATOM 1454 N N . ASN A 1 177 ? -4.085 5.139 11.969 1.00 87.38 177 ASN A N 1
ATOM 1455 C CA . ASN A 1 177 ? -4.205 5.656 10.611 1.00 87.38 177 ASN A CA 1
ATOM 1456 C C . ASN A 1 177 ? -3.634 4.677 9.557 1.00 87.38 177 ASN A C 1
ATOM 1458 O O . ASN A 1 177 ? -4.239 4.497 8.506 1.00 87.38 177 ASN A O 1
ATOM 1462 N N . ILE A 1 178 ? -2.508 3.996 9.832 1.00 88.50 178 ILE A N 1
ATOM 1463 C CA . ILE A 1 178 ? -1.964 2.946 8.944 1.00 88.50 178 ILE A CA 1
ATOM 1464 C C . ILE A 1 178 ? -2.957 1.789 8.813 1.00 88.50 178 ILE A C 1
ATOM 1466 O O . ILE A 1 178 ? -3.129 1.250 7.723 1.00 88.50 178 ILE A O 1
ATOM 1470 N N . PHE A 1 179 ? -3.605 1.394 9.909 1.00 91.62 179 PHE A N 1
ATOM 1471 C CA . PHE A 1 179 ? -4.644 0.371 9.883 1.00 91.62 179 PHE A CA 1
ATOM 1472 C C . PHE A 1 179 ? -5.823 0.774 8.992 1.00 91.62 179 PHE A C 1
ATOM 1474 O O . PHE A 1 179 ? -6.181 0.002 8.106 1.00 91.62 179 PHE A O 1
ATOM 1481 N N . VAL A 1 180 ? -6.362 1.985 9.163 1.00 88.06 180 VAL A N 1
ATOM 1482 C CA . VAL A 1 180 ? -7.451 2.503 8.321 1.00 88.06 180 VAL A CA 1
ATOM 1483 C C . VAL A 1 180 ? -7.017 2.547 6.857 1.00 88.06 180 VAL A C 1
ATOM 1485 O O . VAL A 1 180 ? -7.707 2.010 6.001 1.00 88.06 180 VAL A O 1
ATOM 1488 N N . TRP A 1 181 ? -5.823 3.063 6.561 1.00 85.00 181 TRP A N 1
ATOM 1489 C CA . TRP A 1 181 ? -5.269 3.060 5.203 1.00 85.00 181 TRP A CA 1
ATOM 1490 C C . TRP A 1 181 ? -5.155 1.647 4.603 1.00 85.00 181 TRP A C 1
ATOM 1492 O O . TRP A 1 181 ? -5.460 1.432 3.430 1.00 85.00 181 TRP A O 1
ATOM 1502 N N . ARG A 1 182 ? -4.765 0.644 5.400 1.00 87.12 182 ARG A N 1
ATOM 1503 C CA . ARG A 1 182 ? -4.756 -0.759 4.956 1.00 87.12 182 ARG A CA 1
ATOM 1504 C C . ARG A 1 182 ? -6.161 -1.309 4.727 1.00 87.12 182 ARG A C 1
ATOM 1506 O O . ARG A 1 182 ? -6.321 -2.104 3.808 1.00 87.12 182 ARG A O 1
ATOM 1513 N N . ALA A 1 183 ? -7.134 -0.924 5.548 1.00 86.94 183 ALA A N 1
ATOM 1514 C CA . ALA A 1 183 ? -8.534 -1.309 5.385 1.00 86.94 183 ALA A CA 1
ATOM 1515 C C . ALA A 1 183 ? -9.102 -0.773 4.068 1.00 86.94 183 ALA A C 1
ATOM 1517 O O . ALA A 1 183 ? -9.678 -1.515 3.288 1.00 86.94 183 ALA A O 1
ATOM 1518 N N . VAL A 1 184 ? -8.813 0.490 3.776 1.00 81.19 184 VAL A N 1
ATOM 1519 C CA . VAL A 1 184 ? -9.196 1.194 2.549 1.00 81.19 184 VAL A CA 1
ATOM 1520 C C . VAL A 1 184 ? -8.641 0.547 1.288 1.00 81.19 184 VAL A C 1
ATOM 1522 O O . VAL A 1 184 ? -9.337 0.440 0.285 1.00 81.19 184 VAL A O 1
ATOM 1525 N N . LEU A 1 185 ? -7.388 0.100 1.346 1.00 78.38 185 LEU A N 1
ATOM 1526 C CA . LEU A 1 185 ? -6.751 -0.651 0.266 1.00 78.38 185 LEU A CA 1
ATOM 1527 C C . LEU A 1 185 ? -7.231 -2.099 0.170 1.00 78.38 185 LEU A C 1
ATOM 1529 O O . LEU A 1 185 ? -6.683 -2.865 -0.621 1.00 78.38 185 LEU A O 1
ATOM 1533 N N . ASP A 1 186 ? -8.174 -2.489 1.025 1.00 82.81 186 ASP A N 1
ATOM 1534 C CA . ASP A 1 186 ? -8.702 -3.836 1.105 1.00 82.81 186 ASP A CA 1
ATOM 1535 C C . ASP A 1 186 ? -7.579 -4.866 1.411 1.00 82.81 186 ASP A C 1
ATOM 1537 O O . ASP A 1 186 ? -7.532 -5.996 0.927 1.00 82.81 186 ASP A O 1
ATOM 1541 N N . ARG A 1 187 ? -6.608 -4.463 2.249 1.00 85.56 187 ARG A N 1
ATOM 1542 C CA . ARG A 1 187 ? -5.388 -5.225 2.61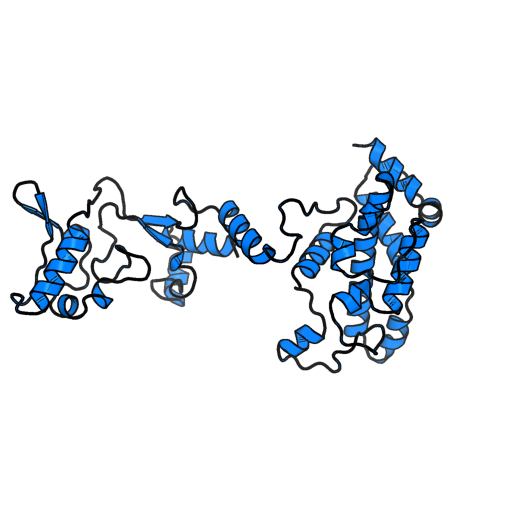9 1.00 85.56 187 ARG A CA 1
ATOM 1543 C C . ARG A 1 187 ? -5.388 -5.738 4.059 1.00 85.56 187 ARG A C 1
ATOM 1545 O O . ARG A 1 187 ? -4.322 -6.053 4.616 1.00 85.56 187 ARG A O 1
ATOM 1552 N N . LEU A 1 188 ? -6.555 -5.789 4.688 1.00 89.75 188 LEU A N 1
ATOM 1553 C CA . LEU A 1 188 ? -6.736 -6.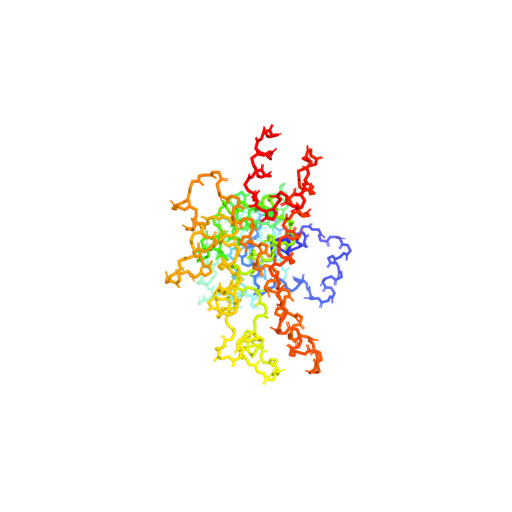492 5.953 1.00 89.75 188 LEU A CA 1
ATOM 1554 C C . LEU A 1 188 ? -6.981 -7.980 5.704 1.00 89.75 188 LEU A C 1
ATOM 1556 O O . LEU A 1 188 ? -7.568 -8.376 4.702 1.00 89.75 188 LEU A O 1
ATOM 1560 N N . SER A 1 189 ? -6.487 -8.805 6.620 1.00 91.12 189 SER A N 1
ATOM 1561 C CA . SER A 1 189 ? -6.587 -10.263 6.565 1.00 91.12 189 SER A CA 1
ATOM 1562 C C . SER A 1 189 ? -7.896 -10.743 7.200 1.00 91.12 189 SER A C 1
ATOM 1564 O O . SER A 1 189 ? -7.882 -11.335 8.281 1.00 91.12 189 SER A O 1
ATOM 1566 N N . VAL A 1 190 ? -9.022 -10.420 6.562 1.00 92.88 190 VAL A N 1
ATOM 1567 C CA . VAL A 1 190 ? -10.327 -11.032 6.880 1.00 92.88 190 VAL A CA 1
ATOM 1568 C C . VAL A 1 190 ? -10.328 -12.504 6.450 1.00 92.88 190 VAL A C 1
ATOM 1570 O O . VAL A 1 190 ? -9.562 -12.870 5.557 1.00 92.88 190 VAL A O 1
ATOM 1573 N N . LEU A 1 191 ? -11.134 -13.354 7.092 1.00 92.50 191 LEU A N 1
ATOM 1574 C CA . LEU A 1 191 ? -11.087 -14.811 6.905 1.00 92.50 191 LEU A CA 1
ATOM 1575 C C . LEU A 1 191 ? -11.384 -15.233 5.464 1.00 92.50 191 LEU A C 1
ATOM 1577 O O . LEU A 1 191 ? -10.660 -16.066 4.935 1.00 92.50 191 LEU A O 1
ATOM 1581 N N . THR A 1 192 ? -12.343 -14.590 4.795 1.00 92.25 192 THR A N 1
ATOM 1582 C CA . THR A 1 192 ? -12.643 -14.840 3.370 1.00 92.25 192 THR A CA 1
ATOM 1583 C C . THR A 1 192 ? -11.409 -14.688 2.474 1.00 92.25 192 THR A C 1
ATOM 1585 O O . THR A 1 192 ? -11.135 -15.535 1.639 1.00 92.25 192 THR A O 1
ATOM 1588 N N . LYS A 1 193 ? -10.562 -13.683 2.721 1.00 90.81 193 LYS A N 1
ATOM 1589 C CA . LYS A 1 193 ? -9.315 -13.478 1.957 1.00 90.81 193 LYS A CA 1
ATOM 1590 C C . LYS A 1 193 ? -8.180 -14.411 2.325 1.00 90.81 193 LYS A C 1
ATOM 1592 O O . LYS A 1 193 ? -7.188 -14.488 1.599 1.00 90.81 193 LYS A O 1
ATOM 1597 N N . ILE A 1 194 ? -8.234 -14.982 3.521 1.00 90.75 194 ILE A N 1
ATOM 1598 C CA . ILE A 1 194 ? -7.283 -16.007 3.942 1.00 90.75 194 ILE A CA 1
ATOM 1599 C C . ILE A 1 194 ? -7.627 -17.301 3.198 1.00 90.75 194 ILE A C 1
ATOM 1601 O O . ILE A 1 194 ? -6.728 -17.896 2.607 1.00 90.75 194 ILE A O 1
ATOM 1605 N N . ASP A 1 195 ? -8.915 -17.638 3.135 1.00 92.38 195 ASP A N 1
ATOM 1606 C CA . ASP A 1 195 ? -9.447 -18.760 2.358 1.00 92.38 195 ASP A CA 1
ATOM 1607 C C . ASP A 1 195 ? -9.150 -18.615 0.855 1.00 92.38 195 ASP A C 1
ATOM 1609 O O . ASP A 1 195 ? -8.559 -19.511 0.258 1.00 92.38 195 ASP A O 1
ATOM 1613 N N . ASP A 1 196 ? -9.374 -17.429 0.268 1.00 90.62 196 ASP A N 1
ATOM 1614 C CA . ASP A 1 196 ? -9.045 -17.134 -1.141 1.00 90.62 196 ASP A CA 1
ATOM 1615 C C . ASP A 1 196 ? -7.558 -17.360 -1.493 1.00 90.62 196 ASP A C 1
ATOM 1617 O O . ASP A 1 196 ? -7.191 -17.520 -2.658 1.00 90.62 196 ASP A O 1
ATOM 1621 N N . ARG A 1 197 ? -6.665 -17.340 -0.494 1.00 92.00 197 ARG A N 1
ATOM 1622 C CA . ARG A 1 197 ? -5.225 -17.609 -0.664 1.00 92.00 197 ARG A CA 1
ATOM 1623 C C . ARG A 1 197 ? -4.870 -19.090 -0.516 1.00 92.00 197 ARG A C 1
ATOM 1625 O O . ARG A 1 197 ? -3.684 -19.417 -0.560 1.00 92.00 197 ARG A O 1
ATOM 1632 N N . GLY A 1 198 ? -5.859 -19.961 -0.333 1.00 90.44 198 GLY A N 1
ATOM 1633 C CA . GLY A 1 198 ? -5.691 -21.398 -0.136 1.00 90.44 198 GLY A CA 1
ATOM 1634 C C . GLY A 1 198 ? -5.140 -21.770 1.240 1.00 90.44 198 GLY A C 1
ATOM 1635 O O . GLY A 1 198 ? -4.497 -22.809 1.374 1.00 90.44 198 GLY A O 1
ATOM 1636 N N . ILE A 1 199 ? -5.319 -20.911 2.248 1.00 90.62 199 ILE A N 1
ATOM 1637 C CA . ILE A 1 199 ? -4.918 -21.214 3.625 1.00 90.62 199 ILE A CA 1
ATOM 1638 C C . ILE A 1 199 ? -6.098 -21.878 4.328 1.00 90.62 199 ILE A C 1
ATOM 1640 O O . ILE A 1 199 ? -7.136 -21.249 4.506 1.00 90.62 199 ILE A O 1
ATOM 1644 N N . ASP A 1 200 ? -5.899 -23.119 4.769 1.00 89.38 200 ASP A N 1
ATOM 1645 C CA . ASP A 1 200 ? -6.911 -23.890 5.490 1.00 89.38 200 ASP A CA 1
ATOM 1646 C C . ASP A 1 200 ? -7.267 -23.225 6.830 1.00 89.38 200 ASP A C 1
ATOM 1648 O O . ASP A 1 200 ? -6.398 -22.982 7.679 1.00 89.38 200 ASP A O 1
ATOM 1652 N N . ILE A 1 201 ? -8.548 -22.897 7.003 1.00 90.19 201 ILE A N 1
ATOM 1653 C CA . ILE A 1 201 ? -9.089 -22.259 8.203 1.00 90.19 201 ILE A CA 1
ATOM 1654 C C . ILE A 1 201 ? -10.407 -22.922 8.629 1.00 90.19 201 ILE A C 1
ATOM 1656 O O . ILE A 1 201 ? -11.203 -23.307 7.778 1.00 90.19 201 ILE A O 1
ATOM 1660 N N . PRO A 1 202 ? -10.704 -23.012 9.942 1.00 87.44 202 PRO A N 1
ATOM 1661 C CA . PRO A 1 202 ? -11.870 -23.762 10.422 1.00 87.44 202 PRO A CA 1
ATOM 1662 C C . PRO A 1 202 ? -13.234 -23.195 10.003 1.00 87.44 202 PRO A C 1
ATOM 1664 O O . PRO A 1 202 ? -14.221 -23.922 9.979 1.00 87.44 202 PRO A O 1
ATOM 1667 N N . SER A 1 203 ? -13.317 -21.884 9.769 1.00 92.06 203 SER A N 1
ATOM 1668 C CA . SER A 1 203 ? -14.540 -21.187 9.367 1.00 92.06 203 SER A CA 1
ATOM 1669 C C . SER A 1 203 ? -14.185 -19.845 8.729 1.00 92.06 203 SER A C 1
ATOM 1671 O O . SER A 1 203 ? -13.210 -19.203 9.123 1.00 92.06 203 SER A O 1
ATOM 1673 N N . VAL A 1 204 ? -15.008 -19.418 7.772 1.00 93.88 204 VAL A N 1
ATOM 1674 C CA . VAL A 1 204 ? -14.976 -18.094 7.124 1.00 93.88 204 VAL A CA 1
ATOM 1675 C C . VAL A 1 204 ? -16.043 -17.140 7.673 1.00 93.88 204 VAL A C 1
ATOM 1677 O O . VAL A 1 204 ? -16.148 -15.998 7.219 1.00 93.88 204 VAL A O 1
ATOM 1680 N N . LEU A 1 205 ? -16.845 -17.592 8.641 1.00 95.62 205 LEU A N 1
ATOM 1681 C CA . LEU A 1 205 ? -17.864 -16.776 9.295 1.00 95.62 205 LEU A CA 1
ATOM 1682 C C . LEU A 1 205 ? -17.226 -15.697 10.174 1.00 95.62 205 LEU A C 1
ATOM 1684 O O . LEU A 1 205 ? -16.109 -15.826 10.676 1.00 95.62 205 LEU A O 1
ATOM 1688 N N . CYS A 1 206 ? -17.959 -14.605 10.359 1.00 94.94 206 CYS A N 1
ATOM 1689 C CA . CYS A 1 206 ? -17.572 -13.488 11.200 1.00 94.94 206 CYS A CA 1
ATOM 1690 C C . CYS A 1 206 ? -17.283 -13.971 12.630 1.00 94.94 206 CYS A C 1
ATOM 1692 O O . CYS A 1 206 ? -18.206 -14.426 13.305 1.00 94.94 206 CYS A O 1
ATOM 1694 N N . PRO A 1 207 ? -16.065 -13.771 13.167 1.00 92.81 207 PRO A N 1
ATOM 1695 C CA . PRO A 1 207 ? -15.706 -14.247 14.508 1.00 92.81 207 PRO A CA 1
ATOM 1696 C C . PRO A 1 207 ? -16.532 -13.642 15.652 1.00 92.81 207 PRO A C 1
ATOM 1698 O O . PRO A 1 207 ? -16.436 -14.089 16.792 1.00 92.81 207 PRO A O 1
ATOM 1701 N N . LEU A 1 208 ? -17.291 -12.575 15.378 1.00 92.81 208 LEU A N 1
ATOM 1702 C CA . LEU A 1 208 ? -18.090 -11.869 16.374 1.00 92.81 208 LEU A CA 1
ATOM 1703 C C . LEU A 1 208 ? -19.530 -12.381 16.430 1.00 92.81 208 LEU A C 1
ATOM 1705 O O . LEU A 1 208 ? -20.037 -12.613 17.529 1.00 92.81 208 LEU A O 1
ATOM 1709 N N . CYS A 1 209 ? -20.206 -12.507 15.285 1.00 92.94 209 CYS A N 1
ATOM 1710 C CA . CYS A 1 209 ? -21.609 -12.932 15.229 1.00 92.94 209 CYS A CA 1
ATOM 1711 C C . CYS A 1 209 ? -21.807 -14.393 14.817 1.00 92.94 209 CYS A C 1
ATOM 1713 O O . CYS A 1 209 ? -22.876 -14.915 15.097 1.00 92.94 209 CYS A O 1
ATOM 1715 N N . ASP A 1 210 ? -20.805 -15.018 14.193 1.00 93.12 210 ASP A N 1
ATOM 1716 C CA . ASP A 1 210 ? -20.827 -16.402 13.703 1.00 93.12 210 ASP A CA 1
ATOM 1717 C C . ASP A 1 210 ? -21.991 -16.724 12.741 1.00 93.12 210 ASP A C 1
ATOM 1719 O O . ASP A 1 210 ? -22.459 -17.851 12.671 1.00 93.12 210 ASP A O 1
ATOM 1723 N N . ASP A 1 211 ? -22.476 -15.714 12.008 1.00 92.44 211 ASP A N 1
ATOM 1724 C CA . ASP A 1 211 ? -23.706 -15.809 11.197 1.00 92.44 211 ASP A CA 1
ATOM 1725 C C . ASP A 1 211 ? -23.477 -15.475 9.710 1.00 92.44 211 ASP A C 1
ATOM 1727 O O . ASP A 1 211 ? -24.005 -16.119 8.809 1.00 92.44 211 ASP A O 1
ATOM 1731 N N . VAL A 1 212 ? -22.625 -14.487 9.422 1.00 94.12 212 VAL A N 1
ATOM 1732 C CA . VAL A 1 212 ? -22.350 -14.004 8.056 1.00 94.12 212 VAL A CA 1
ATOM 1733 C C . VAL A 1 212 ? -20.869 -14.176 7.730 1.00 94.12 212 VAL A C 1
ATOM 1735 O O . VAL A 1 212 ? -20.029 -14.046 8.619 1.00 94.12 212 VAL A O 1
ATOM 1738 N N . LEU A 1 213 ? -20.531 -14.422 6.459 1.00 94.44 213 LEU A N 1
ATOM 1739 C CA . LEU A 1 213 ? -19.145 -14.450 5.975 1.00 94.44 213 LEU A CA 1
ATOM 1740 C C . LEU A 1 213 ? -18.381 -13.177 6.367 1.00 94.44 213 LEU A C 1
ATOM 1742 O O . LEU A 1 213 ? -18.885 -12.059 6.226 1.00 94.44 213 LEU A O 1
ATOM 1746 N N . GLU A 1 214 ? -17.144 -13.333 6.839 1.00 94.19 214 GLU A N 1
ATOM 1747 C CA . GLU A 1 214 ? -16.338 -12.196 7.267 1.00 94.19 214 GLU A CA 1
ATOM 1748 C C . GLU A 1 214 ? -15.838 -11.387 6.063 1.00 94.19 214 GLU A C 1
ATOM 1750 O O . GLU A 1 214 ? -14.821 -11.707 5.442 1.00 94.19 214 GLU A O 1
ATOM 1755 N N . SER A 1 215 ? -16.528 -10.288 5.774 1.00 91.75 215 SER A N 1
ATOM 1756 C CA . SER A 1 215 ? -16.044 -9.214 4.909 1.00 91.75 215 SER A CA 1
ATOM 1757 C C . SER A 1 215 ? -15.567 -8.017 5.733 1.00 91.75 215 SER A C 1
ATOM 1759 O O . SER A 1 215 ? -15.873 -7.895 6.922 1.00 91.75 215 SER A O 1
ATOM 1761 N N . LEU A 1 216 ? -14.822 -7.111 5.095 1.00 90.31 216 LEU A N 1
ATOM 1762 C CA . LEU A 1 216 ? -14.339 -5.883 5.727 1.00 90.31 216 LEU A CA 1
ATOM 1763 C C . LEU A 1 216 ? -15.500 -4.988 6.192 1.00 90.31 216 LEU A C 1
ATOM 1765 O O . LEU A 1 216 ? -15.507 -4.537 7.338 1.00 90.31 216 LEU A O 1
ATOM 1769 N N . ASP A 1 217 ? -16.511 -4.811 5.342 1.00 89.00 217 ASP A N 1
ATOM 1770 C CA . ASP A 1 217 ? -17.724 -4.053 5.666 1.00 89.00 217 ASP A CA 1
ATOM 1771 C C . ASP A 1 217 ? -18.498 -4.692 6.816 1.00 89.00 217 ASP A C 1
ATOM 1773 O O . ASP A 1 217 ? -18.962 -4.001 7.729 1.00 89.00 217 ASP A O 1
ATOM 1777 N N . HIS A 1 218 ? -18.598 -6.024 6.818 1.00 91.94 218 HIS A N 1
ATOM 1778 C CA . HIS A 1 218 ? -19.292 -6.730 7.879 1.00 91.94 218 HIS A CA 1
ATOM 1779 C C . HIS A 1 218 ? -18.562 -6.589 9.215 1.00 91.94 218 HIS A C 1
ATOM 1781 O O . HIS A 1 218 ? -19.162 -6.151 10.195 1.00 91.94 218 HIS A O 1
ATOM 1787 N N . ILE A 1 219 ? -17.266 -6.902 9.274 1.00 93.88 219 ILE A N 1
ATOM 1788 C CA . ILE A 1 219 ? -16.538 -6.912 10.546 1.00 93.88 219 ILE A CA 1
ATOM 1789 C C . ILE A 1 219 ? -16.312 -5.512 11.125 1.00 93.88 219 ILE A C 1
ATOM 1791 O O . ILE A 1 219 ? -16.228 -5.379 12.340 1.00 93.88 219 ILE A O 1
ATOM 1795 N N . LEU A 1 220 ? -16.217 -4.467 10.296 1.00 91.88 220 LEU A N 1
ATOM 1796 C CA . LEU A 1 220 ? -15.957 -3.106 10.779 1.00 91.88 220 LEU A CA 1
ATOM 1797 C C . LEU A 1 220 ? -17.221 -2.273 10.999 1.00 91.88 220 LEU A C 1
ATOM 1799 O O . LEU A 1 220 ? -17.163 -1.322 11.778 1.00 91.88 220 LEU A O 1
ATOM 1803 N N . VAL A 1 221 ? -18.342 -2.598 10.341 1.00 88.75 221 VAL A N 1
ATOM 1804 C CA . VAL A 1 221 ? -19.555 -1.765 10.397 1.00 88.75 221 VAL A CA 1
ATOM 1805 C C . VAL A 1 221 ? -20.838 -2.581 10.554 1.00 88.75 221 VAL A C 1
ATOM 1807 O O . VAL A 1 221 ? -21.625 -2.296 11.457 1.00 88.75 221 VAL A O 1
ATOM 1810 N N . ALA A 1 222 ? -21.081 -3.581 9.702 1.00 90.12 222 ALA A N 1
ATOM 1811 C CA . ALA A 1 222 ? -22.415 -4.183 9.589 1.00 90.12 222 ALA A CA 1
ATOM 1812 C C . ALA A 1 222 ? -22.727 -5.278 10.628 1.00 90.12 222 ALA A C 1
ATOM 1814 O O . ALA A 1 222 ? -23.901 -5.554 10.878 1.00 90.12 222 ALA A O 1
ATOM 1815 N N . CYS A 1 223 ? -21.710 -5.885 11.246 1.00 92.56 223 CYS A N 1
ATOM 1816 C CA . CYS A 1 223 ? -21.860 -6.918 12.270 1.00 92.56 223 CYS A CA 1
ATOM 1817 C C . CYS A 1 223 ? -22.763 -6.419 13.415 1.00 92.56 223 CYS A C 1
ATOM 1819 O O . CYS A 1 223 ? -22.489 -5.352 13.969 1.00 92.56 223 CYS A O 1
ATOM 1821 N N . PRO A 1 224 ? -23.793 -7.175 13.848 1.00 92.00 224 PRO A N 1
ATOM 1822 C CA . PRO A 1 224 ? -24.720 -6.734 14.895 1.00 92.00 224 PRO A CA 1
ATOM 1823 C C . PRO A 1 224 ? -24.034 -6.312 16.203 1.00 92.00 224 PRO A C 1
ATOM 1825 O O . PRO A 1 224 ? -24.395 -5.297 16.802 1.00 92.00 224 PRO A O 1
ATOM 1828 N N . LYS A 1 225 ? -22.994 -7.046 16.624 1.00 92.25 225 LYS A N 1
ATOM 1829 C CA . LYS A 1 225 ? -22.205 -6.694 17.817 1.00 92.25 225 LYS A CA 1
ATOM 1830 C C . LYS A 1 225 ? -21.418 -5.403 17.621 1.00 92.25 225 LYS A C 1
ATOM 1832 O O . LYS A 1 225 ? -21.313 -4.598 18.541 1.00 92.25 225 LYS A O 1
ATOM 1837 N N . VAL A 1 226 ? -20.903 -5.179 16.417 1.00 92.75 226 VAL A N 1
ATOM 1838 C CA . VAL A 1 226 ? -20.151 -3.967 16.076 1.00 92.75 226 VAL A CA 1
ATOM 1839 C C . VAL A 1 226 ? -21.084 -2.768 15.971 1.00 92.75 226 VAL A C 1
ATOM 1841 O O . VAL A 1 226 ? -20.779 -1.735 16.559 1.00 92.75 226 VAL A O 1
ATOM 1844 N N . LYS A 1 227 ? -22.266 -2.916 15.356 1.00 91.06 227 LYS A N 1
ATOM 1845 C CA . LYS A 1 227 ? -23.316 -1.885 15.360 1.00 91.06 227 LYS A CA 1
ATOM 1846 C C . LYS A 1 227 ? -23.655 -1.441 16.781 1.00 91.06 227 LYS A C 1
ATOM 1848 O O . LYS A 1 227 ? -23.745 -0.243 17.031 1.00 91.06 227 LYS A O 1
ATOM 1853 N N . LEU A 1 228 ? -23.777 -2.371 17.733 1.00 91.06 228 LEU A N 1
ATOM 1854 C CA . LEU A 1 228 ? -24.027 -2.028 19.137 1.00 91.06 228 LEU A CA 1
ATOM 1855 C C . LEU A 1 228 ? -22.907 -1.157 19.735 1.00 91.06 228 LEU A C 1
ATOM 1857 O O . LEU A 1 228 ? -23.198 -0.147 20.376 1.00 91.06 228 LEU A O 1
ATOM 1861 N N . ILE A 1 229 ? -21.639 -1.510 19.501 1.00 92.62 229 ILE A N 1
ATOM 1862 C CA . ILE A 1 229 ? -20.489 -0.714 19.957 1.00 92.62 229 ILE A CA 1
ATOM 1863 C C . ILE A 1 229 ? -20.466 0.658 19.274 1.00 92.62 229 ILE A C 1
ATOM 1865 O O . ILE A 1 229 ? -20.331 1.675 19.951 1.00 92.62 229 ILE A O 1
ATOM 1869 N N . CYS A 1 230 ? -20.666 0.717 17.958 1.00 90.06 230 CYS A N 1
ATOM 1870 C CA . CYS A 1 230 ? -20.713 1.973 17.214 1.00 90.06 230 CYS A CA 1
ATOM 1871 C C . CYS A 1 230 ? -21.842 2.890 17.707 1.00 90.06 230 CYS A C 1
ATOM 1873 O O . CYS A 1 230 ? -21.609 4.083 17.890 1.00 90.06 230 CYS A O 1
ATOM 1875 N N . ARG A 1 231 ? -23.031 2.348 18.007 1.00 89.38 231 ARG A N 1
ATOM 1876 C CA . ARG A 1 231 ? -24.139 3.101 18.620 1.00 89.38 231 ARG A CA 1
ATOM 1877 C C . ARG A 1 231 ? -23.748 3.682 19.978 1.00 89.38 231 ARG A C 1
ATOM 1879 O O . ARG A 1 231 ? -23.996 4.862 20.208 1.00 89.38 231 ARG A O 1
ATOM 1886 N N . LYS A 1 232 ? -23.098 2.899 20.852 1.00 91.00 232 LYS A N 1
ATOM 1887 C CA . LYS A 1 232 ? -22.579 3.401 22.140 1.00 91.00 232 LYS A CA 1
ATOM 1888 C C . LYS A 1 232 ? -21.568 4.538 21.927 1.00 91.00 232 LYS A C 1
ATOM 1890 O O . LYS A 1 232 ? -21.685 5.581 22.563 1.00 91.00 232 LYS A O 1
ATOM 1895 N N . CYS A 1 233 ? -20.619 4.371 21.002 1.00 90.25 233 CYS A N 1
ATOM 1896 C CA . CYS A 1 233 ? -19.607 5.383 20.679 1.00 90.25 233 CYS A CA 1
ATOM 1897 C C . CYS A 1 233 ? -20.203 6.676 20.121 1.00 90.25 233 CYS A C 1
ATOM 1899 O O . CYS A 1 233 ? -19.844 7.749 20.596 1.00 90.25 233 CYS A O 1
ATOM 1901 N N . LEU A 1 234 ? -21.116 6.597 19.152 1.00 87.00 234 LEU A N 1
ATOM 1902 C CA . LEU A 1 234 ? -21.747 7.792 18.591 1.00 87.00 234 LEU A CA 1
ATOM 1903 C C . LEU A 1 234 ? -22.678 8.466 19.603 1.00 87.00 234 LEU A C 1
ATOM 1905 O O . LEU A 1 234 ? -22.627 9.684 19.738 1.00 87.00 234 LEU A O 1
ATOM 1909 N N . SER A 1 235 ? -23.449 7.695 20.379 1.00 88.38 235 SER A N 1
ATOM 1910 C CA . SER A 1 235 ? -24.309 8.240 21.436 1.00 88.38 235 SER A CA 1
ATOM 1911 C C . SER A 1 235 ? -23.508 8.957 22.521 1.00 88.38 235 SER A C 1
ATOM 1913 O O . SER A 1 235 ? -23.957 9.981 23.027 1.00 88.38 235 SER A O 1
ATOM 1915 N N . TRP A 1 236 ? -22.325 8.447 22.873 1.00 88.25 236 TRP A N 1
ATOM 1916 C CA . TRP A 1 236 ? -21.403 9.121 23.790 1.00 88.25 236 TRP A CA 1
ATOM 1917 C C . TRP A 1 236 ? -20.931 10.478 23.246 1.00 88.25 236 TRP A C 1
ATOM 1919 O O . TRP A 1 236 ? -20.732 11.417 24.008 1.00 88.25 236 TRP A O 1
ATOM 1929 N N . TRP A 1 237 ? -20.849 10.606 21.923 1.00 83.44 237 TRP A N 1
ATOM 1930 C CA . TRP A 1 237 ? -20.580 11.850 21.204 1.00 83.44 237 TRP A CA 1
ATOM 1931 C C . TRP A 1 237 ? -21.850 12.584 20.771 1.00 83.44 237 TRP A C 1
ATOM 1933 O O . TRP A 1 237 ? -21.787 13.402 19.860 1.00 83.44 237 TRP A O 1
ATOM 1943 N N . GLY A 1 238 ? -23.017 12.298 21.359 1.00 82.44 238 GLY A N 1
ATOM 1944 C CA . GLY A 1 238 ? -24.277 12.976 21.026 1.00 82.44 238 GLY A CA 1
ATOM 1945 C C . GLY A 1 238 ? -24.716 12.858 19.557 1.00 82.44 238 GLY A C 1
ATOM 1946 O O . GLY A 1 238 ? -25.609 13.586 19.125 1.00 82.44 238 GLY A O 1
ATOM 1947 N N . VAL A 1 239 ? -24.109 11.955 18.782 1.00 81.81 239 VAL A N 1
ATOM 1948 C CA . VAL A 1 239 ? -24.406 11.712 17.369 1.00 81.81 239 VAL A CA 1
ATOM 1949 C C . VAL A 1 239 ? -25.363 10.530 17.262 1.00 81.81 239 VAL A C 1
ATOM 1951 O O . VAL A 1 239 ? -25.147 9.471 17.853 1.00 81.81 239 VAL A O 1
ATOM 1954 N N . LYS A 1 240 ? -26.432 10.684 16.478 1.00 76.50 240 LYS A N 1
ATOM 1955 C CA . LYS A 1 240 ? -27.358 9.581 16.200 1.00 76.50 240 LYS A CA 1
ATOM 1956 C C . LYS A 1 240 ? -26.731 8.616 15.195 1.00 76.50 240 LYS A C 1
ATOM 1958 O O . LYS A 1 240 ? -26.281 9.032 14.132 1.00 76.50 240 LYS A O 1
ATOM 1963 N N . PHE A 1 241 ? -26.725 7.329 15.529 1.00 72.38 241 PHE A N 1
ATOM 1964 C CA . PHE A 1 241 ? -26.331 6.273 14.600 1.00 72.38 241 PHE A CA 1
ATOM 1965 C C . PHE A 1 241 ? -27.472 6.021 13.605 1.00 72.38 241 PHE A C 1
ATOM 1967 O O . PHE A 1 241 ? -28.602 5.771 14.024 1.00 72.38 241 PHE A O 1
ATOM 1974 N N . LEU A 1 242 ? -27.185 6.100 12.306 1.00 68.88 242 LEU A N 1
ATOM 1975 C CA . LEU A 1 242 ? -28.136 5.773 11.243 1.00 68.88 242 LEU A CA 1
ATOM 1976 C C . LEU A 1 242 ? -27.968 4.291 10.891 1.00 68.88 242 LEU A C 1
ATOM 1978 O O . LEU A 1 242 ? -26.925 3.888 10.382 1.00 68.88 242 LEU A O 1
ATOM 1982 N N . ASP A 1 243 ? -28.964 3.472 11.233 1.00 63.41 243 ASP A N 1
ATOM 1983 C CA . ASP A 1 243 ? -28.891 2.013 11.075 1.00 63.41 243 ASP A CA 1
ATOM 1984 C C . ASP A 1 243 ? -28.944 1.542 9.614 1.00 63.41 243 ASP A C 1
ATOM 1986 O O . ASP A 1 243 ? -28.326 0.518 9.288 1.00 63.41 243 ASP A O 1
ATOM 1990 N N . ASP A 1 244 ? -29.625 2.307 8.757 1.00 59.69 244 ASP A N 1
ATOM 1991 C CA . ASP A 1 244 ? -29.761 2.058 7.324 1.00 59.69 244 ASP A CA 1
ATOM 1992 C C . ASP A 1 244 ? -28.724 2.882 6.545 1.00 59.69 244 ASP A C 1
ATOM 1994 O O . ASP A 1 244 ? -28.734 4.112 6.575 1.00 59.69 244 ASP A O 1
ATOM 1998 N N . GLY A 1 245 ? -27.814 2.203 5.840 1.00 58.94 245 GLY A N 1
ATOM 1999 C CA . GLY A 1 245 ? -26.918 2.829 4.855 1.00 58.94 245 GLY A CA 1
ATOM 2000 C C . GLY A 1 245 ? -25.497 3.168 5.321 1.00 58.94 245 GLY A C 1
ATOM 2001 O O . GLY A 1 245 ? -24.720 3.715 4.541 1.00 58.94 245 GLY A O 1
ATOM 2002 N N . MET A 1 246 ? -25.109 2.833 6.553 1.00 65.31 246 MET A N 1
ATOM 2003 C CA . MET A 1 246 ? -23.710 2.954 6.977 1.00 65.31 246 MET A CA 1
ATOM 2004 C C . MET A 1 246 ? -22.894 1.763 6.463 1.00 65.31 246 MET A C 1
ATOM 2006 O O . MET A 1 246 ? -22.948 0.672 7.030 1.00 65.31 246 MET A O 1
ATOM 2010 N N . ASP A 1 247 ? -22.128 1.985 5.399 1.00 75.81 247 ASP A N 1
ATOM 2011 C CA . ASP A 1 247 ? -21.049 1.104 4.959 1.00 75.81 247 ASP A CA 1
ATOM 2012 C C . ASP A 1 247 ? -19.685 1.674 5.392 1.00 75.81 247 ASP A C 1
ATOM 2014 O O . ASP A 1 247 ? -19.570 2.798 5.900 1.00 75.81 247 ASP A O 1
ATOM 2018 N N . PHE A 1 248 ? -18.630 0.876 5.241 1.00 80.44 248 PHE A N 1
ATOM 2019 C CA . PHE A 1 248 ? -17.273 1.301 5.578 1.00 80.44 248 PHE A CA 1
ATOM 2020 C C . PHE A 1 248 ? -16.859 2.551 4.789 1.00 80.44 248 PHE A C 1
ATOM 2022 O O . PHE A 1 248 ? -16.260 3.465 5.359 1.00 80.44 248 PHE A O 1
ATOM 2029 N N . ALA A 1 249 ? -17.218 2.635 3.506 1.00 77.44 249 ALA A N 1
ATOM 2030 C CA . ALA A 1 249 ? -16.874 3.772 2.661 1.00 77.44 249 ALA A CA 1
ATOM 2031 C C . ALA A 1 249 ? -17.476 5.082 3.196 1.00 77.44 249 ALA A C 1
ATOM 2033 O O . ALA A 1 249 ? -16.775 6.088 3.270 1.00 77.44 249 ALA A O 1
ATOM 2034 N N . ASN A 1 250 ? -18.724 5.067 3.658 1.00 76.25 250 ASN A N 1
ATOM 2035 C CA . ASN A 1 250 ? -19.433 6.219 4.210 1.00 76.25 250 ASN A CA 1
ATOM 2036 C C . ASN A 1 250 ? -18.808 6.719 5.516 1.00 76.25 250 ASN A C 1
ATOM 2038 O O . ASN A 1 250 ? -18.707 7.933 5.723 1.00 76.25 250 ASN A O 1
ATOM 2042 N N . VAL A 1 251 ? -18.335 5.807 6.377 1.00 75.94 251 VAL A N 1
ATOM 2043 C CA . VAL A 1 251 ? -17.577 6.177 7.587 1.00 75.94 251 VAL A CA 1
ATOM 2044 C C . VAL A 1 251 ? -16.284 6.892 7.199 1.00 75.94 251 VAL A C 1
ATOM 2046 O O . VAL A 1 251 ? -15.981 7.954 7.743 1.00 75.94 251 VAL A O 1
ATOM 2049 N N . ILE A 1 252 ? -15.522 6.334 6.253 1.00 75.00 252 ILE A N 1
ATOM 2050 C CA . ILE A 1 252 ? -14.208 6.880 5.898 1.00 75.00 252 ILE A CA 1
ATOM 2051 C C . ILE A 1 252 ? -14.306 8.164 5.064 1.00 75.00 252 ILE A C 1
ATOM 2053 O O . ILE A 1 252 ? -13.492 9.069 5.242 1.00 75.00 252 ILE A O 1
ATOM 2057 N N . ASN A 1 253 ? -15.326 8.296 4.216 1.00 69.88 253 ASN A N 1
ATOM 2058 C CA . ASN A 1 253 ? -15.581 9.501 3.420 1.00 69.88 253 ASN A CA 1
ATOM 2059 C C . ASN A 1 253 ? -16.058 10.690 4.268 1.00 69.88 253 ASN A C 1
ATOM 2061 O O . ASN A 1 253 ? -16.279 11.778 3.738 1.00 69.88 253 ASN A O 1
ATOM 2065 N N . GLY A 1 254 ? -16.243 10.498 5.577 1.00 69.25 254 GLY A N 1
ATOM 2066 C CA . GLY A 1 254 ? -16.750 11.542 6.452 1.00 69.25 254 GLY A CA 1
ATOM 2067 C C . GLY A 1 254 ? -18.188 11.929 6.120 1.00 69.25 254 GLY A C 1
ATOM 2068 O O . GLY A 1 254 ? -18.601 13.033 6.461 1.00 69.25 254 GLY A O 1
ATOM 2069 N N . SER A 1 255 ? -18.972 11.040 5.494 1.00 70.25 255 SER A N 1
ATOM 2070 C CA . SER A 1 255 ? -20.404 11.268 5.251 1.00 70.25 255 SER A CA 1
ATOM 2071 C C . SER A 1 255 ? -21.140 11.528 6.568 1.00 70.25 255 SER A C 1
ATOM 2073 O O . SER A 1 255 ? -22.035 12.365 6.629 1.00 70.25 255 SER A O 1
ATOM 2075 N N . LEU A 1 256 ? -20.669 10.910 7.661 1.00 67.56 256 LEU A N 1
ATOM 2076 C CA . LEU A 1 256 ? -21.090 11.235 9.026 1.00 67.56 256 LEU A CA 1
ATOM 2077 C C . LEU A 1 256 ? -20.959 12.734 9.337 1.00 67.56 256 LEU A C 1
ATOM 2079 O O . LEU A 1 256 ? -21.850 13.313 9.938 1.00 67.56 256 LEU A O 1
ATOM 2083 N N . CYS A 1 257 ? -19.887 13.387 8.898 1.00 64.56 257 CYS A N 1
ATOM 2084 C CA . CYS A 1 257 ? -19.613 14.796 9.169 1.00 64.56 257 CYS A CA 1
ATOM 2085 C C . CYS A 1 257 ? -20.397 15.778 8.290 1.00 64.56 257 CYS A C 1
ATOM 2087 O O . CYS A 1 257 ? -20.446 16.957 8.631 1.00 64.56 257 CYS A O 1
ATOM 2089 N N . GLN A 1 258 ? -21.029 15.328 7.199 1.00 67.06 258 GLN A N 1
ATOM 2090 C CA . GLN A 1 258 ? -21.836 16.201 6.331 1.00 67.06 258 GLN A CA 1
ATOM 2091 C C . GLN A 1 258 ? -23.092 16.723 7.041 1.00 67.06 258 GLN A C 1
ATOM 2093 O O . GLN A 1 258 ? -23.550 17.830 6.767 1.00 67.06 258 GLN A O 1
ATOM 2098 N N . HIS A 1 259 ? -23.628 15.941 7.978 1.00 65.19 259 HIS A N 1
ATOM 2099 C CA . HIS A 1 259 ? -24.851 16.260 8.715 1.00 65.19 259 HIS A CA 1
ATOM 2100 C C . HIS A 1 259 ? -24.590 16.737 10.148 1.00 65.19 259 HIS A C 1
ATOM 2102 O O . HIS A 1 259 ? -25.529 16.885 10.929 1.00 65.19 259 HIS A O 1
ATOM 2108 N N . ILE A 1 260 ? -23.322 16.954 10.511 1.00 68.75 260 ILE A N 1
ATOM 2109 C CA . ILE A 1 260 ? -22.913 17.264 11.879 1.00 68.75 260 ILE A CA 1
ATOM 2110 C C . ILE A 1 260 ? -22.096 18.573 11.888 1.00 68.75 260 ILE A C 1
ATOM 2112 O O . ILE A 1 260 ? -21.256 18.773 11.006 1.00 68.75 260 ILE A O 1
ATOM 2116 N N . PRO A 1 261 ? -22.303 19.464 12.880 1.00 67.12 261 PRO A N 1
ATOM 2117 C CA . PRO A 1 261 ? -21.490 20.664 13.075 1.00 67.12 261 PRO A CA 1
ATOM 2118 C C . PRO A 1 261 ? -19.972 20.416 13.035 1.00 67.12 261 PRO A C 1
ATOM 2120 O O . PRO A 1 261 ? -19.486 19.401 13.533 1.00 67.12 261 PRO A O 1
ATOM 2123 N N . SER A 1 262 ? -19.210 21.386 12.519 1.00 68.44 262 SER A N 1
ATOM 2124 C CA . SER A 1 262 ? -17.749 21.294 12.337 1.00 68.44 262 SER A CA 1
ATOM 2125 C C . SER A 1 262 ? -16.972 20.954 13.613 1.00 68.44 262 SER A C 1
ATOM 2127 O O . SER A 1 262 ? -16.046 20.147 13.573 1.00 68.44 262 SER A O 1
ATOM 2129 N N . HIS A 1 263 ? -17.387 21.489 14.765 1.00 65.06 263 HIS A N 1
ATOM 2130 C CA . HIS A 1 263 ? -16.755 21.200 16.060 1.00 65.06 263 HIS A CA 1
ATOM 2131 C C . HIS A 1 263 ? -16.835 19.713 16.465 1.00 65.06 263 HIS A C 1
ATOM 2133 O O . HIS A 1 263 ? -16.058 19.250 17.298 1.00 65.06 263 HIS A O 1
ATOM 2139 N N . LEU A 1 264 ? -17.738 18.939 15.853 1.00 64.56 264 LEU A N 1
ATOM 2140 C CA . LEU A 1 264 ? -17.910 17.507 16.099 1.00 64.56 264 LEU A CA 1
ATOM 2141 C C . LEU A 1 264 ? -17.185 16.624 15.084 1.00 64.56 264 LEU A C 1
ATOM 2143 O O . LEU A 1 264 ? -17.206 15.406 15.231 1.00 64.56 264 LEU A O 1
ATOM 2147 N N . HIS A 1 265 ? -16.500 17.180 14.080 1.00 72.12 265 HIS A N 1
ATOM 2148 C CA . HIS A 1 265 ? -15.766 16.383 13.082 1.00 72.12 265 HIS A CA 1
ATOM 2149 C C . HIS A 1 265 ? -14.659 15.516 13.704 1.00 72.12 265 HIS A C 1
ATOM 2151 O O . HIS A 1 265 ? -14.269 14.489 13.147 1.00 72.12 265 HIS A O 1
ATOM 2157 N N . LYS A 1 266 ? -14.233 15.850 14.928 1.00 76.31 266 LYS A N 1
ATOM 2158 C CA . LYS A 1 266 ? -13.344 15.037 15.772 1.00 76.31 266 LYS A CA 1
ATOM 2159 C C . LYS A 1 266 ? -13.908 13.644 16.094 1.00 76.31 266 LYS A C 1
ATOM 2161 O O . LYS A 1 266 ? -13.128 12.729 16.362 1.00 76.31 266 LYS A O 1
ATOM 2166 N N . VAL A 1 267 ? -15.223 13.439 15.954 1.00 77.75 267 VAL A N 1
ATOM 2167 C CA . VAL A 1 267 ? -15.882 12.126 16.057 1.00 77.75 267 VAL A CA 1
ATOM 2168 C C . VAL A 1 267 ? -15.306 11.100 15.072 1.00 77.75 267 VAL A C 1
ATOM 2170 O O . VAL A 1 267 ? -15.275 9.911 15.384 1.00 77.75 267 VAL A O 1
ATOM 2173 N N . LEU A 1 268 ? -14.761 11.534 13.925 1.00 81.06 268 LEU A N 1
ATOM 2174 C CA . LEU A 1 268 ? -14.063 10.643 12.987 1.00 81.06 268 LEU A CA 1
ATOM 2175 C C . LEU A 1 268 ? -12.837 9.988 13.621 1.00 81.06 268 LEU A C 1
ATOM 2177 O O . LEU A 1 268 ? -12.541 8.829 13.338 1.00 81.06 268 LEU A O 1
ATOM 2181 N N . GLY A 1 269 ? -12.146 10.708 14.511 1.00 85.00 269 GLY A N 1
ATOM 2182 C CA . GLY A 1 269 ? -11.041 10.150 15.281 1.00 85.00 269 GLY A CA 1
ATOM 2183 C C . GLY A 1 269 ? -11.529 8.972 16.109 1.00 85.00 269 GLY A C 1
ATOM 2184 O O . GLY A 1 269 ? -10.988 7.879 15.998 1.00 85.00 269 GLY A O 1
ATOM 2185 N N . VAL A 1 270 ? -12.624 9.151 16.849 1.00 86.81 270 VAL A N 1
ATOM 2186 C CA . VAL A 1 270 ? -13.226 8.069 17.637 1.00 86.81 270 VAL A CA 1
ATOM 2187 C C . VAL A 1 270 ? -13.732 6.928 16.766 1.00 86.81 270 VAL A C 1
ATOM 2189 O O . VAL A 1 270 ? -13.504 5.782 17.129 1.00 86.81 270 VAL A O 1
ATOM 2192 N N . CYS A 1 271 ? -14.300 7.194 15.589 1.00 88.38 271 CYS A N 1
ATOM 2193 C CA . CYS A 1 271 ? -14.660 6.134 14.644 1.00 88.38 271 CYS A CA 1
ATOM 2194 C C . CYS A 1 271 ? -13.438 5.276 14.268 1.00 88.38 271 CYS A C 1
ATOM 2196 O O . CYS A 1 271 ? -13.510 4.049 14.314 1.00 88.38 271 CYS A O 1
ATOM 2198 N N . PHE A 1 272 ? -12.286 5.896 13.987 1.00 89.50 272 PHE A N 1
ATOM 2199 C CA . PHE A 1 272 ? -11.049 5.167 13.675 1.00 89.50 272 PHE A CA 1
ATOM 2200 C C . PHE A 1 272 ? -10.536 4.355 14.873 1.00 89.50 272 PHE A C 1
ATOM 2202 O O . PHE A 1 272 ? -10.063 3.228 14.703 1.00 89.50 272 PHE A O 1
ATOM 2209 N N . ILE A 1 273 ? -10.651 4.898 16.088 1.00 91.94 273 ILE A N 1
ATOM 2210 C CA . ILE A 1 273 ? -10.308 4.189 17.330 1.00 91.94 273 ILE A CA 1
ATOM 2211 C C . ILE A 1 273 ? -11.230 2.987 17.534 1.00 91.94 273 ILE A C 1
ATOM 2213 O O . ILE A 1 273 ? -10.742 1.900 17.838 1.00 91.94 273 ILE A O 1
ATOM 2217 N N . THR A 1 274 ? -12.536 3.156 17.324 1.00 92.69 274 THR A N 1
ATOM 2218 C CA . THR A 1 274 ? -13.533 2.087 17.419 1.00 92.69 274 THR A CA 1
ATOM 2219 C C . THR A 1 274 ? -13.225 0.971 16.434 1.00 92.69 274 THR A C 1
ATOM 2221 O O . THR A 1 274 ? -13.148 -0.185 16.837 1.00 92.69 274 THR A O 1
ATOM 2224 N N . MET A 1 275 ? -12.959 1.294 15.168 1.00 92.94 275 MET A N 1
ATOM 2225 C CA . MET A 1 275 ? -12.602 0.287 14.165 1.00 92.94 275 MET A CA 1
ATOM 2226 C C . MET A 1 275 ? -11.316 -0.460 14.525 1.00 92.94 275 MET A C 1
ATOM 2228 O O . MET A 1 275 ? -11.238 -1.677 14.363 1.00 92.94 275 MET A O 1
ATOM 2232 N N . TRP A 1 276 ? -10.307 0.248 15.042 1.00 95.06 276 TRP A N 1
ATOM 2233 C CA . TRP A 1 276 ? -9.088 -0.385 15.540 1.00 95.06 276 TRP A CA 1
ATOM 2234 C C . TRP A 1 276 ? -9.378 -1.322 16.719 1.00 95.06 276 TRP A C 1
ATOM 2236 O O . TRP A 1 276 ? -8.895 -2.453 16.725 1.00 95.06 276 TRP A O 1
ATOM 2246 N N . ALA A 1 277 ? -10.182 -0.884 17.692 1.00 95.19 277 ALA A N 1
ATOM 2247 C CA . ALA A 1 277 ? -10.558 -1.686 18.853 1.00 95.19 277 ALA A CA 1
ATOM 2248 C C . ALA A 1 277 ? -11.326 -2.951 18.439 1.00 95.19 277 ALA A C 1
ATOM 2250 O O . ALA A 1 277 ? -10.978 -4.049 18.874 1.00 95.19 277 ALA A O 1
ATOM 2251 N N . VAL A 1 278 ? -12.292 -2.816 17.527 1.00 95.56 278 VAL A N 1
ATOM 2252 C CA . VAL A 1 278 ? -13.034 -3.934 16.926 1.00 95.56 278 VAL A CA 1
ATOM 2253 C C . VAL A 1 278 ? -12.085 -4.901 16.222 1.00 95.56 278 VAL A C 1
ATOM 2255 O O . VAL A 1 278 ? -12.168 -6.107 16.441 1.00 95.56 278 VAL A O 1
ATOM 2258 N N . TRP A 1 279 ? -11.128 -4.398 15.439 1.00 95.88 279 TRP A N 1
ATOM 2259 C CA . TRP A 1 279 ? -10.137 -5.248 14.777 1.00 95.88 279 TRP A CA 1
ATOM 2260 C C . TRP A 1 279 ? -9.245 -5.996 15.772 1.00 95.88 279 TRP A C 1
ATOM 2262 O O . TRP A 1 279 ? -8.982 -7.188 15.604 1.00 95.88 279 TRP A O 1
ATOM 2272 N N . THR A 1 280 ? -8.791 -5.330 16.838 1.00 94.56 280 THR A N 1
ATOM 2273 C CA . THR A 1 280 ? -8.010 -5.989 17.895 1.00 94.56 280 THR A CA 1
ATOM 2274 C C . THR A 1 280 ? -8.825 -7.029 18.655 1.00 94.56 280 THR A C 1
ATOM 2276 O O . THR A 1 280 ? -8.304 -8.100 18.953 1.00 94.56 280 THR A O 1
ATOM 2279 N N . TRP A 1 281 ? -10.104 -6.751 18.907 1.00 94.75 281 TRP A N 1
ATOM 2280 C CA . TRP A 1 281 ? -11.034 -7.664 19.562 1.00 94.75 281 TRP A CA 1
ATOM 2281 C C . TRP A 1 281 ? -11.288 -8.910 18.714 1.00 94.75 281 TRP A C 1
ATOM 2283 O O . TRP A 1 281 ? -11.106 -10.034 19.181 1.00 94.75 281 TRP A O 1
ATOM 2293 N N . ARG A 1 282 ? -11.567 -8.717 17.423 1.00 93.94 282 ARG A N 1
ATOM 2294 C CA . ARG A 1 282 ? -11.657 -9.800 16.443 1.00 93.94 282 ARG A CA 1
ATOM 2295 C C . ARG A 1 282 ? -10.381 -10.639 16.417 1.00 93.94 282 ARG A C 1
ATOM 2297 O O . ARG A 1 282 ? -10.464 -11.861 16.472 1.00 93.94 282 ARG A O 1
ATOM 2304 N N . ASN A 1 283 ? -9.198 -10.023 16.349 1.00 93.88 283 ASN A N 1
ATOM 2305 C CA . ASN A 1 283 ? -7.937 -10.776 16.316 1.00 93.88 283 ASN A CA 1
ATOM 2306 C C . ASN A 1 283 ? -7.694 -11.552 17.610 1.00 93.88 283 ASN A C 1
ATOM 2308 O O . ASN A 1 283 ? -7.215 -12.681 17.549 1.00 93.88 283 ASN A O 1
ATOM 2312 N N . LYS A 1 284 ? -8.062 -10.981 18.763 1.00 93.06 284 LYS A N 1
ATOM 2313 C CA . LYS A 1 284 ? -8.040 -11.697 20.039 1.00 93.06 284 LYS A CA 1
ATOM 2314 C C . LYS A 1 284 ? -8.880 -12.965 19.928 1.00 93.06 284 LYS A C 1
ATOM 2316 O O . LYS A 1 284 ? -8.348 -14.030 20.195 1.00 93.06 284 LYS A O 1
ATOM 2321 N N . ILE A 1 285 ? -10.123 -12.885 19.452 1.00 92.06 285 ILE A N 1
ATOM 2322 C CA . ILE A 1 285 ? -11.024 -14.045 19.315 1.00 92.06 285 ILE A CA 1
ATOM 2323 C C . ILE A 1 285 ? -10.476 -15.092 18.336 1.00 92.06 285 ILE A C 1
ATOM 2325 O O . ILE A 1 285 ? -10.428 -16.277 18.664 1.00 92.06 285 ILE A O 1
ATOM 2329 N N . VAL A 1 286 ? -10.017 -14.663 17.157 1.00 91.00 286 VAL A N 1
ATOM 2330 C CA . VAL A 1 286 ? -9.478 -15.565 16.123 1.00 91.00 286 VAL A CA 1
ATOM 2331 C C . VAL A 1 286 ? -8.258 -16.337 16.626 1.00 91.00 286 VAL A C 1
ATOM 2333 O O . VAL A 1 286 ? -8.123 -17.522 16.330 1.00 91.00 286 VAL A O 1
ATOM 2336 N N . HIS A 1 287 ? -7.397 -15.696 17.419 1.00 89.50 287 HIS A N 1
ATOM 2337 C CA . HIS A 1 287 ? -6.180 -16.306 17.959 1.00 89.50 287 HIS A CA 1
ATOM 2338 C C . HIS A 1 287 ? -6.333 -16.851 19.391 1.00 89.50 287 HIS A C 1
ATOM 2340 O O . HIS A 1 287 ? -5.355 -17.323 19.969 1.00 89.50 287 HIS A O 1
ATOM 2346 N N . SER A 1 288 ? -7.537 -16.800 19.973 1.00 88.81 288 SER A N 1
ATOM 2347 C CA . SER A 1 288 ? -7.814 -17.340 21.309 1.00 88.81 288 SER A CA 1
ATOM 2348 C C . SER A 1 288 ? -7.871 -18.864 21.291 1.00 88.81 288 SER A C 1
ATOM 2350 O O . SER A 1 288 ? -8.349 -19.479 20.330 1.00 88.81 288 SER A O 1
ATOM 2352 N N . LYS A 1 289 ? -7.463 -19.476 22.407 1.00 87.81 289 LYS A N 1
ATOM 2353 C CA . LYS A 1 289 ? -7.752 -20.889 22.677 1.00 87.81 289 LYS A CA 1
ATOM 2354 C C . LYS A 1 289 ? -9.264 -21.099 22.760 1.00 87.81 289 LYS A C 1
ATOM 2356 O O . LYS A 1 289 ? -9.994 -20.182 23.126 1.00 87.81 289 LYS A O 1
ATOM 2361 N N . VAL A 1 290 ? -9.730 -22.306 22.437 1.00 82.88 290 VAL A N 1
ATOM 2362 C CA . VAL A 1 290 ? -11.168 -22.644 22.395 1.00 82.88 290 VAL A CA 1
ATOM 2363 C C . VAL A 1 290 ? -11.875 -22.310 23.714 1.00 82.88 290 VAL A C 1
ATOM 2365 O O . VAL A 1 290 ? -12.964 -21.747 23.688 1.00 82.88 290 VAL A O 1
ATOM 2368 N N . GLU A 1 291 ? -11.218 -22.575 24.842 1.00 86.50 291 GLU A N 1
ATOM 2369 C CA . GLU A 1 291 ? -11.717 -22.320 26.201 1.00 86.50 291 GLU A CA 1
ATOM 2370 C C . GLU A 1 291 ? -11.978 -20.826 26.476 1.00 86.50 291 GLU A C 1
ATOM 2372 O O . GLU A 1 291 ? -12.968 -20.472 27.112 1.00 86.50 291 GLU A O 1
ATOM 2377 N N . ASP A 1 292 ? -11.144 -19.938 25.926 1.00 88.12 292 ASP A N 1
ATOM 2378 C CA . ASP A 1 292 ? -11.202 -18.491 26.173 1.00 88.12 292 ASP A CA 1
ATOM 2379 C C . ASP A 1 292 ? -12.103 -17.745 25.174 1.00 88.12 292 ASP A C 1
ATOM 2381 O O . ASP A 1 292 ? -12.427 -16.571 25.377 1.00 88.12 292 ASP A O 1
ATOM 2385 N N . LYS A 1 293 ? -12.520 -18.400 24.079 1.00 84.31 293 LYS A N 1
ATOM 2386 C CA . LYS A 1 293 ? -13.263 -17.748 22.986 1.00 84.31 293 LYS A CA 1
ATOM 2387 C C . LYS A 1 293 ? -14.583 -17.146 23.452 1.00 84.31 293 LYS A C 1
ATOM 2389 O O . LYS A 1 293 ? -14.871 -16.006 23.105 1.00 84.31 293 LYS A O 1
ATOM 2394 N N . LEU A 1 294 ? -15.370 -17.873 24.248 1.00 85.38 294 LEU A N 1
ATOM 2395 C CA . LEU A 1 294 ? -16.668 -17.379 24.727 1.00 85.38 294 LEU A CA 1
ATOM 2396 C C . LEU A 1 294 ? -16.510 -16.145 25.623 1.00 85.38 294 LEU A C 1
ATOM 2398 O O . LEU A 1 294 ? -17.252 -15.176 25.470 1.00 85.38 294 LEU A O 1
ATOM 2402 N N . ALA A 1 295 ? -15.503 -16.149 26.501 1.00 87.44 295 ALA A N 1
ATOM 2403 C CA . ALA A 1 295 ? -15.183 -15.002 27.344 1.00 87.44 295 ALA A CA 1
ATOM 2404 C C . ALA A 1 295 ? -14.706 -13.804 26.508 1.00 87.44 295 ALA A C 1
ATOM 2406 O O . ALA A 1 295 ? -15.163 -12.683 26.722 1.00 87.44 295 ALA A O 1
ATOM 2407 N N . ALA A 1 296 ? -13.848 -14.040 25.509 1.00 85.94 296 ALA A N 1
ATOM 2408 C CA . ALA A 1 296 ? -13.390 -13.000 24.593 1.00 85.94 296 ALA A CA 1
ATOM 2409 C C . ALA A 1 296 ? -14.547 -12.398 23.777 1.00 85.94 296 ALA A C 1
ATOM 2411 O O . ALA A 1 296 ? -14.602 -11.186 23.598 1.00 85.94 296 ALA A O 1
ATOM 2412 N N . ILE A 1 297 ? -15.503 -13.213 23.325 1.00 87.38 297 ILE A N 1
ATOM 2413 C CA . ILE A 1 297 ? -16.688 -12.773 22.571 1.00 87.38 297 ILE A CA 1
ATOM 2414 C C . ILE A 1 297 ? -17.671 -11.957 23.435 1.00 87.38 297 ILE A C 1
ATOM 2416 O O . ILE A 1 297 ? -18.433 -11.152 22.897 1.00 87.38 297 ILE A O 1
ATOM 2420 N N . GLY A 1 298 ? -17.690 -12.166 24.753 1.00 85.69 298 GLY A N 1
ATOM 2421 C CA . GLY A 1 298 ? -18.547 -11.434 25.693 1.00 85.69 298 GLY A CA 1
ATOM 2422 C C . GLY A 1 298 ? -17.972 -10.103 26.191 1.00 85.69 298 GLY A C 1
ATOM 2423 O O . GLY A 1 298 ? -18.641 -9.399 26.943 1.00 85.69 298 GLY A O 1
ATOM 2424 N N . GLU A 1 299 ? -16.742 -9.756 25.807 1.00 87.88 299 GLU A N 1
ATOM 2425 C CA . GLU A 1 299 ? -16.039 -8.567 26.297 1.00 87.88 299 GLU A CA 1
ATOM 2426 C C . GLU A 1 299 ? -16.681 -7.260 25.789 1.00 87.88 299 GLU A C 1
ATOM 2428 O O . GLU A 1 299 ? -16.821 -7.047 24.583 1.00 87.88 299 GLU A O 1
ATOM 2433 N N . ASP A 1 300 ? -17.045 -6.349 26.702 1.00 87.50 300 ASP A N 1
ATOM 2434 C CA . ASP A 1 300 ? -17.497 -5.002 26.329 1.00 87.50 300 ASP A CA 1
ATOM 2435 C C . ASP A 1 300 ? -16.293 -4.087 26.084 1.00 87.50 300 ASP A C 1
ATOM 2437 O O . ASP A 1 300 ? -15.714 -3.505 27.003 1.00 87.50 300 ASP A O 1
ATOM 2441 N N . ILE A 1 301 ? -15.926 -3.934 24.814 1.00 93.88 301 ILE A N 1
ATOM 2442 C CA . ILE A 1 301 ? -14.786 -3.108 24.401 1.00 93.88 301 ILE A CA 1
ATOM 2443 C C . ILE A 1 301 ? -15.061 -1.597 24.471 1.00 93.88 301 ILE A C 1
ATOM 2445 O O . ILE A 1 301 ? -14.165 -0.802 24.190 1.00 93.88 301 ILE A O 1
ATOM 2449 N N . PHE A 1 302 ? -16.276 -1.164 24.826 1.00 93.38 302 PHE A N 1
ATOM 2450 C CA . PHE A 1 302 ? -16.636 0.255 24.836 1.00 93.38 302 PHE A CA 1
ATOM 2451 C C . PHE A 1 302 ? -15.801 1.078 25.830 1.00 93.38 302 PHE A C 1
ATOM 2453 O O . PHE A 1 302 ? -15.278 2.136 25.478 1.00 93.38 302 PHE A O 1
ATOM 2460 N N . THR A 1 303 ? -15.597 0.568 27.044 1.00 89.81 303 THR A N 1
ATOM 2461 C CA . THR A 1 303 ? -14.774 1.236 28.070 1.00 89.81 303 THR A CA 1
ATOM 2462 C C . THR A 1 303 ? -13.307 1.336 27.642 1.00 89.81 303 THR A C 1
ATOM 2464 O O . THR A 1 303 ? -12.646 2.348 27.886 1.00 89.81 303 THR A O 1
ATOM 2467 N N . LEU A 1 304 ? -12.809 0.320 26.930 1.00 90.06 304 LEU A N 1
ATOM 2468 C CA . LEU A 1 304 ? -11.478 0.313 26.323 1.00 90.06 304 LEU A CA 1
ATOM 2469 C C . LEU A 1 304 ? -11.354 1.355 25.201 1.00 90.06 304 LEU A C 1
ATOM 2471 O O . LEU A 1 304 ? -10.305 1.979 25.049 1.00 90.06 304 LEU A O 1
ATOM 2475 N N . ILE A 1 305 ? -12.411 1.570 24.415 1.00 93.00 305 ILE A N 1
ATOM 2476 C CA . ILE A 1 305 ? -12.444 2.632 23.400 1.00 93.00 305 ILE A CA 1
ATOM 2477 C C . ILE A 1 305 ? -12.370 4.003 24.075 1.00 93.00 305 ILE A C 1
ATOM 2479 O O . ILE A 1 305 ? -11.552 4.828 23.671 1.00 93.00 305 ILE A O 1
ATOM 2483 N N . GLN A 1 306 ? -13.166 4.237 25.123 1.00 90.94 306 GLN A N 1
ATOM 2484 C CA . GLN A 1 306 ? -13.160 5.507 25.854 1.00 90.94 306 GLN A CA 1
ATOM 2485 C C . GLN A 1 306 ? -11.783 5.808 26.460 1.00 90.94 306 GLN A C 1
ATOM 2487 O O . GLN A 1 306 ? -11.274 6.919 26.295 1.00 90.94 306 GLN A O 1
ATOM 2492 N N . SER A 1 307 ? -11.155 4.824 27.112 1.00 89.31 307 SER A N 1
ATOM 2493 C CA . SER A 1 307 ? -9.839 4.996 27.737 1.00 89.31 307 SER A CA 1
ATOM 2494 C C . SER A 1 307 ? -8.717 5.193 26.712 1.00 89.31 307 SER A C 1
ATOM 2496 O O . SER A 1 307 ? -7.903 6.103 26.874 1.00 89.31 307 SER A O 1
ATOM 2498 N N . ASN A 1 308 ? -8.700 4.420 25.619 1.00 89.12 308 ASN A N 1
ATOM 2499 C CA . ASN A 1 308 ? -7.729 4.601 24.537 1.00 89.12 308 ASN A CA 1
ATOM 2500 C C . ASN A 1 308 ? -7.890 5.954 23.842 1.00 89.12 308 ASN A C 1
ATOM 2502 O O . ASN A 1 308 ? -6.890 6.597 23.527 1.00 89.12 308 ASN A O 1
ATOM 2506 N N . ALA A 1 309 ? -9.128 6.399 23.619 1.00 88.44 309 ALA A N 1
ATOM 2507 C CA . ALA A 1 309 ? -9.389 7.697 23.018 1.00 88.44 309 ALA A CA 1
ATOM 2508 C C . ALA A 1 309 ? -8.862 8.839 23.888 1.00 88.44 309 ALA A C 1
ATOM 2510 O O . ALA A 1 309 ? -8.164 9.706 23.366 1.00 88.44 309 ALA A O 1
ATOM 2511 N N . LEU A 1 310 ? -9.089 8.790 25.206 1.00 86.69 310 LEU A N 1
ATOM 2512 C CA . LEU A 1 310 ? -8.519 9.778 26.120 1.00 86.69 310 LEU A CA 1
ATOM 2513 C C . LEU A 1 310 ? -6.992 9.757 26.086 1.00 86.69 310 LEU A C 1
ATOM 2515 O O . LEU A 1 310 ? -6.382 10.802 25.898 1.00 86.69 310 LEU A O 1
ATOM 2519 N N . LEU A 1 311 ? -6.389 8.571 26.222 1.00 86.56 311 LEU A N 1
ATOM 2520 C CA . LEU A 1 311 ? -4.936 8.395 26.248 1.00 86.56 311 LEU A CA 1
ATOM 2521 C C . LEU A 1 311 ? -4.266 8.928 24.975 1.00 86.56 311 LEU A C 1
ATOM 2523 O O . LEU A 1 311 ? -3.176 9.497 25.021 1.00 86.56 311 LEU A O 1
ATOM 2527 N N . TRP A 1 312 ? -4.871 8.698 23.812 1.00 86.56 312 TRP A N 1
ATOM 2528 C CA . TRP A 1 312 ? -4.281 9.113 22.542 1.00 86.56 312 TRP A CA 1
ATOM 2529 C C . TRP A 1 312 ? -4.479 10.598 22.281 1.00 86.56 312 TRP A C 1
ATOM 2531 O O . TRP A 1 312 ? -3.531 11.254 21.850 1.00 86.56 312 TRP A O 1
ATOM 2541 N N . ILE A 1 313 ? -5.649 11.146 22.608 1.00 80.12 313 ILE A N 1
ATOM 2542 C CA . ILE A 1 313 ? -5.894 12.587 22.515 1.00 80.12 313 ILE A CA 1
ATOM 2543 C C . ILE A 1 313 ? -4.975 13.329 23.494 1.00 80.12 313 ILE A C 1
ATOM 2545 O O . ILE A 1 313 ? -4.287 14.259 23.081 1.00 80.12 313 ILE A O 1
ATOM 2549 N N . SER A 1 314 ? -4.854 12.870 24.743 1.00 79.88 314 SER A N 1
ATOM 2550 C CA . SER A 1 314 ? -4.005 13.520 25.748 1.00 79.88 314 SER A CA 1
ATOM 2551 C C . SER A 1 314 ? -2.524 13.520 25.376 1.00 79.88 314 SER A C 1
ATOM 2553 O O . SER A 1 314 ? -1.825 14.501 25.600 1.00 79.88 314 SER A O 1
ATOM 2555 N N . ASN A 1 315 ? -2.035 12.437 24.768 1.00 78.44 315 ASN A N 1
ATOM 2556 C CA . ASN A 1 315 ? -0.650 12.365 24.298 1.00 78.44 315 ASN A CA 1
ATOM 2557 C C . ASN A 1 315 ? -0.404 13.177 23.022 1.00 78.44 315 ASN A C 1
ATOM 2559 O O . ASN A 1 315 ? 0.736 13.536 22.736 1.00 78.44 315 ASN A O 1
ATOM 2563 N N . THR A 1 316 ? -1.451 13.445 22.243 1.00 72.88 316 THR A N 1
ATOM 2564 C CA . THR A 1 316 ? -1.356 14.279 21.040 1.00 72.88 316 THR A CA 1
ATOM 2565 C C . THR A 1 316 ? -1.327 15.763 21.410 1.00 72.88 316 THR A C 1
ATOM 2567 O O . THR A 1 316 ? -0.594 16.531 20.792 1.00 72.88 316 THR A O 1
ATOM 2570 N N . PHE A 1 317 ? -2.063 16.158 22.453 1.00 70.38 317 PHE A N 1
ATOM 2571 C CA . PHE A 1 317 ? -2.177 17.544 22.904 1.00 70.38 317 PHE A CA 1
ATOM 2572 C C . PHE A 1 317 ? -1.579 17.701 24.301 1.00 70.38 317 PHE A C 1
ATOM 2574 O O . PHE A 1 317 ? -2.254 17.572 25.316 1.00 70.38 317 PHE A O 1
ATOM 2581 N N . SER A 1 318 ? -0.285 18.013 24.349 1.00 59.59 318 SER A N 1
ATOM 2582 C CA . SER A 1 318 ? 0.531 18.044 25.572 1.00 59.59 318 SER A CA 1
ATOM 2583 C C . SER A 1 318 ? 0.141 19.102 26.618 1.00 59.59 318 SER A C 1
ATOM 2585 O O . SER A 1 318 ? 0.738 19.125 27.691 1.00 59.59 318 SER A O 1
ATOM 2587 N N . LYS A 1 319 ? -0.832 19.982 26.336 1.00 59.19 319 LYS A N 1
ATOM 2588 C CA . LYS A 1 319 ? -1.179 21.145 27.177 1.00 59.19 319 LYS A CA 1
ATOM 2589 C C . LYS A 1 319 ? -2.558 21.087 27.859 1.00 59.19 319 LYS A C 1
ATOM 2591 O O . LYS A 1 319 ? -2.937 22.058 28.505 1.00 59.19 319 LYS A O 1
ATOM 2596 N N . GLY A 1 320 ? -3.305 19.984 27.758 1.00 60.59 320 GLY A N 1
ATOM 2597 C CA . GLY A 1 320 ? -4.628 19.852 28.390 1.00 60.59 320 GLY A CA 1
ATOM 2598 C C . GLY A 1 320 ? -4.602 19.156 29.759 1.00 60.59 320 GLY A C 1
ATOM 2599 O O . GLY A 1 320 ? -3.911 18.156 29.940 1.00 60.59 320 GLY A O 1
ATOM 2600 N N . ASN A 1 321 ? -5.401 19.634 30.720 1.00 65.81 321 ASN A N 1
ATOM 2601 C CA . ASN A 1 321 ? -5.722 18.880 31.941 1.00 65.81 321 ASN A CA 1
ATOM 2602 C C . ASN A 1 321 ? -6.867 17.901 31.634 1.00 65.81 321 ASN A C 1
ATOM 2604 O O . ASN A 1 321 ? -8.046 18.245 31.719 1.00 65.81 321 ASN A O 1
ATOM 2608 N N . PHE A 1 322 ? -6.521 16.675 31.243 1.00 70.69 322 PHE A N 1
ATOM 2609 C CA . PHE A 1 322 ? -7.492 15.652 30.853 1.00 70.69 322 PHE A CA 1
ATOM 2610 C C . PHE A 1 322 ? -8.025 14.897 32.079 1.00 70.69 322 PHE A C 1
ATOM 2612 O O . PHE A 1 322 ? -7.289 14.162 32.734 1.00 70.69 322 PHE A O 1
ATOM 2619 N N . ASN A 1 323 ? -9.319 15.042 32.381 1.00 79.31 323 ASN A N 1
ATOM 2620 C CA . ASN A 1 323 ? -9.991 14.290 33.443 1.00 79.31 323 ASN A CA 1
ATOM 2621 C C . ASN A 1 323 ? -10.884 13.189 32.845 1.00 79.31 323 ASN A C 1
ATOM 2623 O O . ASN A 1 323 ? -11.778 13.474 32.049 1.00 79.31 323 ASN A O 1
ATOM 2627 N N . LEU A 1 324 ? -10.673 11.935 33.261 1.00 79.06 324 LEU A N 1
ATOM 2628 C CA . LEU A 1 324 ? -11.419 10.775 32.758 1.00 79.06 324 LEU A CA 1
ATOM 2629 C C . LEU A 1 324 ? -12.928 10.851 33.045 1.00 79.06 324 LEU A C 1
ATOM 2631 O O . LEU A 1 324 ? -13.728 10.484 32.189 1.00 79.06 324 LEU A O 1
ATOM 2635 N N . ASN A 1 325 ? -13.335 11.363 34.207 1.00 82.56 325 ASN A N 1
ATOM 2636 C CA . ASN A 1 325 ? -14.753 11.476 34.556 1.00 82.56 325 ASN A CA 1
ATOM 2637 C C . ASN A 1 325 ? -15.457 12.525 33.684 1.00 82.56 325 ASN A C 1
ATOM 2639 O O . ASN A 1 325 ? -16.584 12.309 33.236 1.00 82.56 325 ASN A O 1
ATOM 2643 N N . VAL A 1 326 ? -14.770 13.633 33.385 1.00 81.69 326 VAL A N 1
ATOM 2644 C CA . VAL A 1 326 ? -15.265 14.654 32.446 1.00 81.69 326 VAL A CA 1
ATOM 2645 C C . VAL A 1 326 ? -15.324 14.089 31.027 1.00 81.69 326 VAL A C 1
ATOM 2647 O O . VAL A 1 326 ? -16.306 14.299 30.330 1.00 81.69 326 VAL A O 1
ATOM 2650 N N . TRP A 1 327 ? -14.331 13.301 30.612 1.00 84.06 327 TRP A N 1
ATOM 2651 C CA . TRP A 1 327 ? -14.305 12.660 29.294 1.00 84.06 327 TRP A CA 1
ATOM 2652 C C . TRP A 1 327 ? -15.469 11.691 29.063 1.00 84.06 327 TRP A C 1
ATOM 2654 O O . TRP A 1 327 ? -16.116 11.712 28.016 1.00 84.06 327 TRP A O 1
ATOM 2664 N N . ILE A 1 328 ? -15.746 10.834 30.047 1.00 84.69 328 ILE A N 1
ATOM 2665 C CA . ILE A 1 328 ? -16.819 9.840 29.956 1.00 84.69 328 ILE A CA 1
ATOM 2666 C C . ILE A 1 328 ? -18.190 10.527 29.888 1.00 84.69 328 ILE A C 1
ATOM 2668 O O . ILE A 1 328 ? -19.067 10.056 29.168 1.00 84.69 328 ILE A O 1
ATOM 2672 N N . THR A 1 329 ? -18.368 11.642 30.601 1.00 82.25 329 THR A N 1
ATOM 2673 C CA . THR A 1 329 ? -19.647 12.368 30.673 1.00 82.25 329 THR A CA 1
ATOM 2674 C C . THR A 1 329 ? -19.846 13.366 29.533 1.00 82.25 329 THR A C 1
ATOM 2676 O O . THR A 1 329 ? -20.968 13.522 29.057 1.00 82.25 329 THR A O 1
ATOM 2679 N N . ASN A 1 330 ? -18.785 14.034 29.077 1.00 79.12 330 ASN A N 1
ATOM 2680 C CA . ASN A 1 330 ? -18.840 15.037 28.019 1.00 79.12 330 ASN A CA 1
ATOM 2681 C C . ASN A 1 330 ? -17.512 15.096 27.225 1.00 79.12 330 ASN A C 1
ATOM 2683 O O . ASN A 1 330 ? -16.623 15.897 27.541 1.00 79.12 330 ASN A O 1
ATOM 2687 N N . PRO A 1 331 ? -17.368 14.285 26.160 1.00 78.75 331 PRO A N 1
ATOM 2688 C CA . PRO A 1 331 ? -16.135 14.235 25.374 1.00 78.75 331 PRO A CA 1
ATOM 2689 C C . PRO A 1 331 ? -15.863 15.520 24.570 1.00 78.75 331 PRO A C 1
ATOM 2691 O O . PRO A 1 331 ? -14.725 15.769 24.164 1.00 78.75 331 PRO A O 1
ATOM 2694 N N . PHE A 1 332 ? -16.868 16.380 24.366 1.00 73.12 332 PHE A N 1
ATOM 2695 C CA . PHE A 1 332 ? -16.714 17.607 23.579 1.00 73.12 332 PHE A CA 1
ATOM 2696 C C . PHE A 1 332 ? -15.892 18.676 24.292 1.00 73.12 332 PHE A C 1
ATOM 2698 O O . PHE A 1 332 ? -15.119 19.372 23.642 1.00 73.12 332 PHE A O 1
ATOM 2705 N N . ILE A 1 333 ? -16.021 18.789 25.619 1.00 67.94 333 ILE A N 1
ATOM 2706 C CA . ILE A 1 333 ? -15.293 19.794 26.415 1.00 67.94 333 ILE A CA 1
ATOM 2707 C C . ILE A 1 333 ? -13.785 19.640 26.213 1.00 67.94 333 ILE A C 1
ATOM 2709 O O . ILE A 1 333 ? -13.071 20.614 25.991 1.00 67.94 333 ILE A O 1
ATOM 2713 N N . ILE A 1 334 ? -13.314 18.395 26.221 1.00 64.94 334 ILE A N 1
ATOM 2714 C CA . ILE A 1 334 ? -11.904 18.068 26.027 1.00 64.94 334 ILE A CA 1
ATOM 2715 C C . ILE A 1 334 ? -11.447 18.389 24.599 1.00 64.94 334 ILE A C 1
ATOM 2717 O O . ILE A 1 334 ? -10.314 18.808 24.386 1.00 64.94 334 ILE A O 1
ATOM 2721 N N . CYS A 1 335 ? -12.330 18.226 23.618 1.00 64.31 335 CYS A N 1
ATOM 2722 C CA . CYS A 1 335 ? -12.034 18.564 22.236 1.00 64.31 335 CYS A CA 1
ATOM 2723 C C . CYS A 1 335 ? -11.980 20.075 21.991 1.00 64.31 335 CYS A C 1
ATOM 2725 O O . CYS A 1 335 ? -11.155 20.497 21.194 1.00 64.31 335 CYS A O 1
ATOM 2727 N N . LEU A 1 336 ? -12.796 20.886 22.664 1.00 63.47 336 LEU A N 1
ATOM 2728 C CA . LEU A 1 336 ? -12.738 22.348 22.538 1.00 63.47 336 LEU A CA 1
ATOM 2729 C C . LEU A 1 336 ? -11.423 22.914 23.092 1.00 63.47 336 LEU A C 1
ATOM 2731 O O . LEU A 1 336 ? -10.798 23.740 22.443 1.00 63.47 336 LEU A O 1
ATOM 2735 N N . MET A 1 337 ? -10.928 22.374 24.212 1.00 59.75 337 MET A N 1
ATOM 2736 C CA . MET A 1 337 ? -9.623 22.751 24.788 1.00 59.75 337 MET A CA 1
ATOM 2737 C C . MET A 1 337 ? -8.431 22.485 23.856 1.00 59.75 337 MET A C 1
ATOM 2739 O O . MET A 1 337 ? -7.344 23.015 24.065 1.00 59.75 337 MET A O 1
ATOM 2743 N N . VAL A 1 338 ? -8.618 21.623 22.856 1.00 59.34 338 VAL A N 1
ATOM 2744 C CA . VAL A 1 338 ? -7.610 21.295 21.847 1.00 59.34 338 VAL A CA 1
ATOM 2745 C C . VAL A 1 338 ? -7.570 22.332 20.715 1.00 59.34 338 VAL A C 1
ATOM 2747 O O . VAL A 1 338 ? -6.509 22.514 20.131 1.00 59.34 338 VAL A O 1
ATOM 2750 N N . ASP A 1 339 ? -8.684 23.013 20.420 1.00 56.06 339 ASP A N 1
ATOM 2751 C CA . ASP A 1 339 ? -8.750 24.026 19.351 1.00 56.06 339 ASP A CA 1
ATOM 2752 C C . ASP A 1 339 ? -8.152 25.380 19.772 1.00 56.06 339 ASP A C 1
ATOM 2754 O O . ASP A 1 339 ? -7.722 26.135 18.911 1.00 56.06 339 ASP A O 1
ATOM 2758 N N . ASP A 1 340 ? -8.058 25.670 21.075 1.00 46.00 340 ASP A N 1
ATOM 2759 C CA . ASP A 1 340 ? -7.481 26.922 21.607 1.00 46.00 340 ASP A CA 1
ATOM 2760 C C . ASP A 1 340 ? -5.930 26.946 21.616 1.00 46.00 340 ASP A C 1
ATOM 2762 O O . ASP A 1 340 ? -5.318 27.891 22.121 1.00 46.00 340 ASP A O 1
ATOM 2766 N N . VAL A 1 341 ? -5.272 25.887 21.123 1.00 45.84 341 VAL A N 1
ATOM 2767 C CA . VAL A 1 341 ? -3.805 25.702 21.188 1.00 45.84 341 VAL A CA 1
ATOM 2768 C C . VAL A 1 341 ? -3.131 25.710 19.802 1.00 45.84 341 VAL A C 1
ATOM 2770 O O . VAL A 1 341 ? -1.899 25.778 19.743 1.00 45.84 341 VAL A O 1
ATOM 2773 N N . ASP A 1 342 ? -3.913 25.677 18.719 1.00 36.81 342 ASP A N 1
ATOM 2774 C CA . ASP A 1 342 ? -3.466 25.895 17.329 1.00 36.81 342 ASP A CA 1
ATOM 2775 C C . ASP A 1 342 ? -3.640 27.374 16.933 1.00 36.81 342 ASP A C 1
ATOM 2777 O O . ASP A 1 342 ? -2.784 27.878 16.163 1.00 36.81 342 ASP A O 1
#

Organism: Tanacetum cinerariifolium (NCBI:txid118510)

InterPro domains:
  IPR026960 Reverse transcriptase zinc-binding domain [PF13966] (163-227)

Sequence (342 aa):
MSLLGKWWWRFRYEKHALWCKVMVAIHGADGGLSTSMGACLKRDIGNGEEILFWKDEWYEVGLRLMDKFPRLYALKVDQNGFLNTRRRLVDGNWCICWNLRVNPRGRFLSDLSDLTNMVNNLTLCEGHCDGWLWRLDSNNLFSVKKLSDIIDSRLLAGHFLGQKTHSWNRLVPRKVNIFVWRAVLDRLSVLTKIDDRGIDIPSVLCPLCDDVLESLDHILVACPKVKLICRKCLSWWGVKFLDDGMDFANVINGSLCQHIPSHLHKVLGVCFITMWAVWTWRNKIVHSKVEDKLAAIGEDIFTLIQSNALLWISNTFSKGNFNLNVWITNPFIICLMVDDVD

Foldseek 3Di:
DLVVVVVLQCLFVVVVDPVNVVLCVVCNPNSVCPPPCLQQKAKDFAQQPPAFQAADCHLHRPDGNCVVCVVLCVFAPDNRDTPNVQWDQDPNDTDGNSRGNDDDDDVRVVSVVVVCVSCVPPDHHNVDDMGMFGNQDPVSDRDSVSVCLVVLCVLCVPQVCSPPPVPQLLLADPVLSVVLVCLSSVNDPQLVVCVVVVNDDPDQAQLQQSPHGTDSFCLLPVPPVLVVLVCVLCVLLVHHDDNPDDTSSCLSVLVSVVPPDPLSSCSSVLSSLSSVLSVVLSVCLRPDDPVCNVVSSPDDCNVVSLVNSQVSNCVSQVPDPRDSVCCSNHVSVRSVVRVVVD

Secondary structure (DSSP, 8-state):
-HHHHHHHHHHHH-TTSHHHHHHHHHHTTTTTGGGTTGGGEEEE-SSSSS-BTTTS--SBTTB-HHHH-HHHHHTBS-SS-BSGGGEEEETTEEEE---BSS---THHHHHHHHHHHHHTT----TTS--EEEETTSTTS---HHHHHHHHHHHHSTTSGGGSTT----TTS-HHHHHHHHHHHTT-S--HHHHHTTT---S--B-TTTSSSB--HHIIIIISHHHHHHHHHHHHHTTPPP-SSS--HHHHHTTHHHHTS-GGGTTHHHHHHHHHHHHHHHHHHHHHS-HHHHHHHHT--THHHHHHHHHHHHHHH-TT----HHHHHH-HHHHHHHHHTT-

pLDDT: mean 80.16, std 11.36, range [36.81, 95.88]

Radius of gyration: 31.24 Å; chains: 1; bounding box: 63×51×87 Å